Protein AF-A0A496T3F8-F1 (afdb_monomer_lite)

Foldseek 3Di:
DFADKDWDQQQPPPDTWIKTAAAFADVPDDDPDTQWIWTWDDPVPPDTDTCCVVQVRTDRAGWAYKDWADQLPPPGIWMWTFHCAWTWTWDRPNHSHTDTCCVVQVPGDGARWHDKDWDQQPPPPGTWIKIAHAFPDDPVRFDFDDDPNHTDGDDSVVTWAAQIWTWDRPSPSYTDTCCVVLVRHPDRFRFHDKDWDPPPPPPGIWIWTDGDPDDIDTRDDDD

Secondary structure (DSSP, 8-state):
----EEEE-TTSSSS-EEEE----PPTT---SS----EEEEE-SSS-EEE-HHHHT----S-EEEEEEE-SSSSSS-EEEEEEBSS-EEEEE-SSS-EEE-HHHHT----SBEEEEEEE-SSSSSSPEEEEEE-BS--GGG---EEETTEEEPPPGGGS-BB--EEEEE-SSS-EEE-TTTTTGGG--B-EEEEEEE-SSSSSSPEEEEEESSS--EEE----

Structure (mmCIF, N/CA/C/O backbone):
data_AF-A0A496T3F8-F1
#
_entry.id   AF-A0A496T3F8-F1
#
loop_
_atom_site.group_PDB
_atom_site.id
_atom_site.type_symbol
_atom_site.label_atom_id
_atom_site.label_alt_id
_atom_site.label_comp_id
_atom_site.label_asym_id
_atom_site.label_entity_id
_atom_site.label_seq_id
_atom_site.pdbx_PDB_ins_code
_atom_site.Cartn_x
_atom_site.Cartn_y
_atom_site.Cartn_z
_atom_site.occupancy
_atom_site.B_iso_or_equiv
_atom_site.auth_seq_id
_atom_site.auth_comp_id
_atom_site.auth_asym_id
_atom_site.auth_atom_id
_atom_site.pdbx_PDB_model_num
ATOM 1 N N . MET A 1 1 ? 16.050 -4.712 -3.224 1.00 67.75 1 MET A N 1
ATOM 2 C CA . MET A 1 1 ? 15.058 -5.304 -2.302 1.00 67.75 1 MET A CA 1
ATOM 3 C C . MET A 1 1 ? 13.986 -5.979 -3.140 1.00 67.75 1 MET A C 1
ATOM 5 O O . MET A 1 1 ? 13.904 -5.646 -4.318 1.00 67.75 1 MET A O 1
ATOM 9 N N . GLY A 1 2 ? 13.286 -6.972 -2.593 1.00 71.88 2 GLY A N 1
ATOM 10 C CA . GLY A 1 2 ? 12.254 -7.726 -3.315 1.00 71.88 2 GLY A CA 1
ATOM 11 C C . GLY A 1 2 ? 10.852 -7.274 -2.921 1.00 71.88 2 GLY A C 1
ATOM 12 O O . GLY A 1 2 ? 10.680 -6.717 -1.842 1.00 71.88 2 GLY A O 1
ATOM 13 N N . SER A 1 3 ? 9.889 -7.519 -3.800 1.00 89.44 3 SER A N 1
ATOM 14 C CA . SER A 1 3 ? 8.473 -7.220 -3.589 1.00 89.44 3 SER A CA 1
ATOM 15 C C . SER A 1 3 ? 7.792 -8.289 -2.719 1.00 89.44 3 SER A C 1
ATOM 17 O O . SER A 1 3 ? 8.229 -9.444 -2.691 1.00 89.44 3 SER A O 1
ATOM 19 N N . GLY A 1 4 ? 6.743 -7.895 -1.998 1.00 92.00 4 GLY A N 1
ATOM 20 C CA . GLY A 1 4 ? 5.925 -8.757 -1.145 1.00 92.00 4 GLY A CA 1
ATOM 21 C C . GLY A 1 4 ? 4.661 -9.303 -1.820 1.00 92.00 4 GLY A C 1
ATOM 22 O O . GLY A 1 4 ? 4.509 -9.288 -3.040 1.00 92.00 4 GLY A O 1
ATOM 23 N N . GLY A 1 5 ? 3.738 -9.793 -1.000 1.00 96.31 5 GLY A N 1
ATOM 24 C CA . GLY A 1 5 ? 2.413 -10.243 -1.412 1.00 96.31 5 GLY A CA 1
ATOM 25 C C . GLY A 1 5 ? 1.510 -10.429 -0.196 1.00 96.31 5 GLY A C 1
ATOM 26 O O . GLY A 1 5 ? 1.999 -10.445 0.935 1.00 96.31 5 GLY A O 1
ATOM 27 N N . GLY A 1 6 ? 0.212 -10.562 -0.438 1.00 97.00 6 GLY A N 1
ATOM 28 C CA . GLY A 1 6 ? -0.814 -10.672 0.595 1.00 97.00 6 GLY A CA 1
ATOM 29 C C . GLY A 1 6 ? -1.862 -11.724 0.252 1.00 97.00 6 GLY A C 1
ATOM 30 O O . GLY A 1 6 ? -2.020 -12.102 -0.911 1.00 97.00 6 GLY A O 1
ATOM 31 N N . PHE A 1 7 ? -2.556 -12.183 1.290 1.00 98.00 7 PHE A N 1
ATOM 32 C CA . PHE A 1 7 ? -3.739 -13.030 1.191 1.00 98.00 7 PHE A CA 1
ATOM 33 C C . PHE A 1 7 ? -4.936 -12.246 1.710 1.00 98.00 7 PHE A C 1
ATOM 35 O O . PHE A 1 7 ? -4.818 -11.645 2.777 1.00 98.00 7 PHE A O 1
ATOM 42 N N . PHE A 1 8 ? -6.038 -12.262 0.971 1.00 98.31 8 PHE A N 1
ATOM 43 C CA . PHE A 1 8 ? -7.295 -11.591 1.309 1.00 98.31 8 PHE A CA 1
ATOM 44 C C . PHE A 1 8 ? -8.419 -12.206 0.452 1.00 98.31 8 PHE A C 1
ATOM 46 O O . PHE A 1 8 ? -8.101 -12.862 -0.542 1.00 98.31 8 PHE A O 1
ATOM 53 N N . ASP A 1 9 ? -9.681 -12.096 0.855 1.00 98.25 9 ASP A N 1
ATOM 54 C CA . ASP A 1 9 ? -10.833 -12.677 0.132 1.00 98.25 9 ASP A CA 1
ATOM 55 C C . ASP A 1 9 ? -11.474 -11.579 -0.727 1.00 98.25 9 ASP A C 1
ATOM 57 O O . ASP A 1 9 ? -12.330 -10.826 -0.267 1.00 98.25 9 ASP A O 1
ATOM 61 N N . TYR A 1 10 ? -11.008 -11.417 -1.970 1.00 98.31 10 TYR A N 1
ATOM 62 C CA . TYR A 1 10 ? -11.335 -10.209 -2.746 1.00 98.31 10 TYR A CA 1
ATOM 63 C C . TYR A 1 10 ? -12.782 -10.194 -3.256 1.00 98.31 10 TYR A C 1
ATOM 65 O O . TYR A 1 10 ? -13.275 -9.148 -3.682 1.00 98.31 10 TYR A O 1
ATOM 73 N N . ASN A 1 11 ? -13.434 -11.357 -3.304 1.00 98.00 11 ASN A N 1
ATOM 74 C CA . ASN A 1 11 ? -14.778 -11.540 -3.848 1.00 98.00 11 ASN A CA 1
ATOM 75 C C . ASN A 1 11 ? -15.768 -12.122 -2.828 1.00 98.00 11 ASN A C 1
ATOM 77 O O . ASN A 1 11 ? -16.871 -12.513 -3.229 1.00 98.00 11 ASN A O 1
ATOM 81 N N . ASN A 1 12 ? -15.391 -12.167 -1.547 1.00 97.50 12 ASN A N 1
ATOM 82 C CA . ASN A 1 12 ? -16.220 -12.632 -0.439 1.00 97.50 12 ASN A CA 1
ATOM 83 C C . ASN A 1 12 ? -16.782 -14.055 -0.653 1.00 97.50 12 ASN A C 1
ATOM 85 O O . ASN A 1 12 ? -17.920 -14.366 -0.269 1.00 97.50 12 ASN A O 1
ATOM 89 N N . ASP A 1 13 ? -16.007 -14.939 -1.293 1.00 97.62 13 ASP A N 1
ATOM 90 C CA . ASP A 1 13 ? -16.421 -16.320 -1.576 1.00 97.62 13 ASP A CA 1
ATOM 91 C C . ASP A 1 13 ? -16.001 -17.334 -0.495 1.00 97.62 13 ASP A C 1
ATOM 93 O O . ASP A 1 13 ? -16.410 -18.506 -0.528 1.00 97.62 13 ASP A O 1
ATOM 97 N N . GLY A 1 14 ? -15.278 -16.863 0.523 1.00 97.25 14 GLY A N 1
ATOM 98 C CA . GLY A 1 14 ? -14.801 -17.629 1.666 1.00 97.25 14 GLY A CA 1
ATOM 99 C C . GLY A 1 14 ? -13.441 -18.292 1.446 1.00 97.25 14 GLY A C 1
ATOM 100 O O . GLY A 1 14 ? -12.988 -19.036 2.329 1.00 97.25 14 GLY A O 1
ATOM 101 N N . TYR A 1 15 ? -12.785 -18.066 0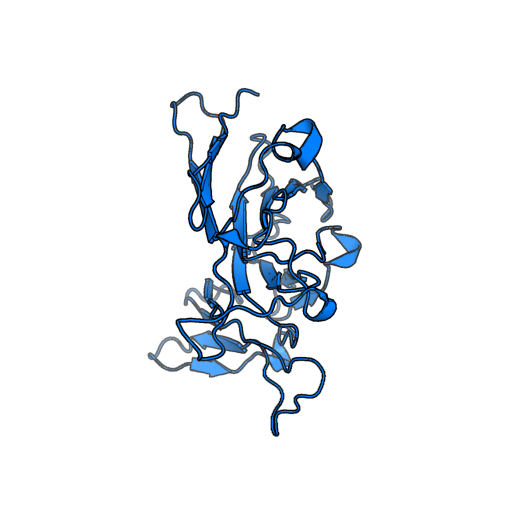.305 1.00 98.19 15 TYR A N 1
ATOM 102 C CA . TYR A 1 15 ? -11.444 -18.560 0.019 1.00 98.19 15 TYR A CA 1
ATOM 103 C C . TYR A 1 15 ? -10.446 -17.409 -0.083 1.00 98.19 15 TYR A C 1
ATOM 105 O O . TYR A 1 15 ? -10.575 -16.526 -0.910 1.00 98.19 15 TYR A O 1
ATOM 113 N N . LEU A 1 16 ? -9.366 -17.470 0.703 1.00 98.38 16 LEU A N 1
ATOM 114 C CA . LEU A 1 16 ? -8.288 -16.491 0.568 1.00 98.38 16 LEU A CA 1
ATOM 115 C C . LEU A 1 16 ? -7.616 -16.595 -0.806 1.00 98.38 16 LEU A C 1
ATOM 117 O O . LEU A 1 16 ? -7.105 -17.663 -1.181 1.00 98.38 16 LEU A O 1
ATOM 121 N N . ASP A 1 17 ? -7.556 -15.460 -1.485 1.00 98.69 17 ASP A N 1
ATOM 122 C CA . ASP A 1 17 ? -6.886 -15.227 -2.755 1.00 98.69 17 ASP A CA 1
ATOM 123 C C . ASP A 1 17 ? -5.448 -14.757 -2.541 1.00 98.69 17 ASP A C 1
ATOM 125 O O . ASP A 1 17 ? -4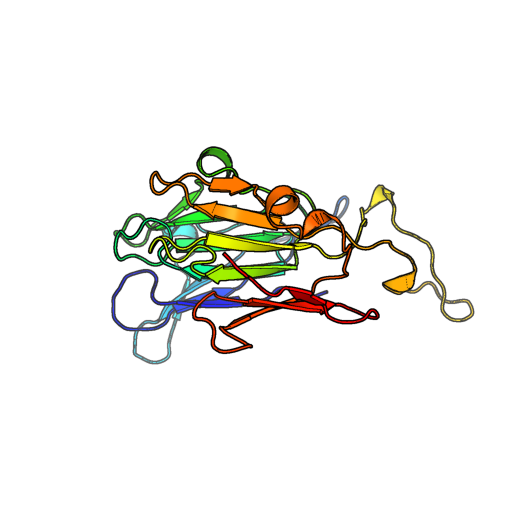.976 -14.608 -1.412 1.00 98.69 17 ASP A O 1
ATOM 129 N N . ILE A 1 18 ? -4.703 -14.568 -3.632 1.00 98.62 18 ILE A N 1
ATOM 130 C CA . ILE A 1 18 ? -3.300 -14.145 -3.567 1.00 98.62 18 ILE A CA 1
ATOM 131 C C . ILE A 1 18 ? -3.088 -12.909 -4.422 1.00 98.62 18 ILE A C 1
ATOM 133 O O . ILE A 1 18 ? -3.278 -12.957 -5.639 1.00 98.62 18 ILE A O 1
ATOM 137 N N . TYR A 1 19 ? -2.555 -11.855 -3.811 1.00 98.69 19 TYR A N 1
ATOM 138 C CA . TYR A 1 19 ? -1.984 -10.730 -4.538 1.00 98.69 19 TYR A CA 1
ATOM 139 C C . T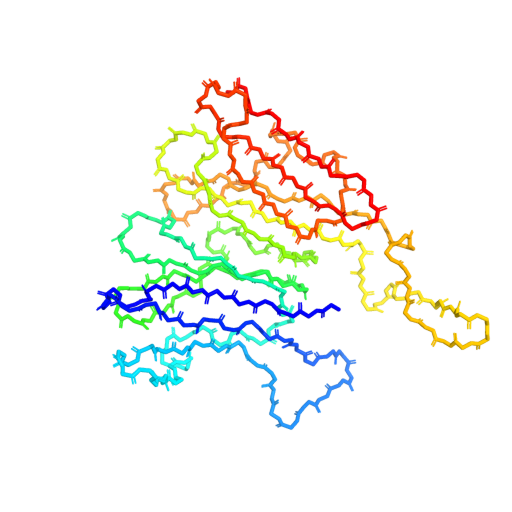YR A 1 19 ? -0.465 -10.717 -4.421 1.00 98.69 19 TYR A C 1
ATOM 141 O O . TYR A 1 19 ? 0.096 -10.710 -3.326 1.00 98.69 19 TYR A O 1
ATOM 149 N N . LEU A 1 20 ? 0.216 -10.739 -5.564 1.00 98.38 20 LEU A N 1
ATOM 150 C CA . LEU A 1 20 ? 1.669 -10.685 -5.661 1.00 98.38 20 LEU A CA 1
ATOM 151 C C . LEU A 1 20 ? 2.095 -9.335 -6.219 1.00 98.38 20 LEU A C 1
ATOM 153 O O . LEU A 1 20 ? 1.734 -8.971 -7.342 1.00 98.38 20 LEU A O 1
ATOM 157 N N . VAL A 1 21 ? 2.915 -8.631 -5.448 1.00 97.94 21 VAL A N 1
ATOM 158 C CA . VAL A 1 21 ? 3.529 -7.372 -5.855 1.00 97.94 21 VAL A CA 1
ATOM 159 C C . VAL A 1 21 ? 4.776 -7.679 -6.678 1.00 97.94 21 VAL A C 1
ATOM 161 O O . VAL A 1 21 ? 5.514 -8.626 -6.398 1.00 97.94 21 VAL A O 1
ATOM 164 N N . ASN A 1 22 ? 5.020 -6.887 -7.713 1.00 95.88 22 ASN A N 1
ATOM 165 C CA . ASN A 1 22 ? 6.122 -7.063 -8.642 1.00 95.88 22 ASN A CA 1
ATOM 166 C C . ASN A 1 22 ? 6.980 -5.797 -8.723 1.00 95.88 22 ASN A C 1
ATOM 168 O O . ASN A 1 22 ? 6.584 -4.715 -8.295 1.00 95.88 22 ASN A O 1
ATOM 172 N N . GLY A 1 23 ? 8.180 -5.943 -9.281 1.00 92.88 23 GLY A N 1
ATOM 173 C CA . GLY A 1 23 ? 9.019 -4.799 -9.618 1.00 92.88 23 GLY A CA 1
ATOM 174 C C . GLY A 1 23 ? 8.534 -4.104 -10.889 1.00 92.88 23 GLY A C 1
ATOM 175 O O . GLY A 1 23 ? 7.495 -4.435 -11.444 1.00 92.88 23 GLY A O 1
ATOM 176 N N . ALA A 1 24 ? 9.347 -3.185 -11.396 1.00 93.25 24 ALA A N 1
ATOM 177 C CA . ALA A 1 24 ? 9.154 -2.571 -12.704 1.00 93.25 24 ALA A CA 1
ATOM 178 C C . ALA A 1 24 ? 10.500 -2.381 -13.408 1.00 93.25 24 ALA A C 1
ATOM 180 O O . ALA A 1 24 ? 11.565 -2.432 -12.782 1.00 93.25 24 ALA A O 1
ATOM 181 N N . ASP A 1 25 ? 10.459 -2.127 -14.715 1.00 92.00 25 ASP A N 1
ATOM 182 C CA . ASP A 1 25 ? 11.652 -1.712 -15.444 1.00 92.00 25 ASP A CA 1
ATOM 183 C C . ASP A 1 25 ? 12.172 -0.374 -14.895 1.00 92.00 25 ASP A C 1
ATOM 185 O O . ASP A 1 25 ? 11.444 0.616 -14.802 1.00 92.00 25 ASP A O 1
ATOM 189 N N . LEU A 1 26 ? 13.463 -0.323 -14.564 1.00 88.88 26 LEU A N 1
ATOM 190 C CA . LEU A 1 26 ? 14.135 0.935 -14.239 1.00 88.88 26 LEU A CA 1
ATOM 191 C C . LEU A 1 26 ? 14.421 1.739 -15.524 1.00 88.88 26 LEU A C 1
ATOM 193 O O . LEU A 1 26 ? 14.501 1.161 -16.610 1.00 88.88 26 LEU A O 1
ATOM 197 N N . PRO A 1 27 ? 14.643 3.066 -15.446 1.00 89.44 27 PRO A N 1
ATOM 198 C CA . PRO A 1 27 ? 14.986 3.885 -16.603 1.00 89.44 27 PRO A CA 1
ATOM 199 C C . PRO A 1 27 ? 16.148 3.301 -17.415 1.00 89.44 27 PRO A C 1
ATOM 201 O O . PRO A 1 27 ? 17.240 3.066 -16.899 1.00 89.44 27 PRO A O 1
ATOM 204 N N . GLY A 1 28 ? 15.904 3.089 -18.709 1.00 91.12 28 GLY A N 1
ATOM 205 C CA . GLY A 1 28 ? 16.867 2.479 -19.631 1.00 91.12 28 GLY A CA 1
ATOM 206 C C . GLY A 1 28 ? 16.811 0.949 -19.696 1.00 91.12 28 GLY A C 1
ATOM 207 O O . GLY A 1 28 ? 17.504 0.367 -20.529 1.00 91.12 28 GLY A O 1
ATOM 208 N N . MET A 1 29 ? 15.981 0.304 -18.875 1.00 90.94 29 MET A N 1
ATOM 209 C CA . MET A 1 29 ? 15.638 -1.112 -18.986 1.00 90.94 29 MET A CA 1
ATOM 210 C C . MET A 1 29 ? 14.312 -1.277 -19.731 1.00 90.94 29 MET A C 1
ATOM 212 O O . MET A 1 29 ? 13.481 -0.370 -19.763 1.00 90.94 29 MET A O 1
ATOM 216 N N . LYS A 1 30 ? 14.150 -2.428 -20.385 1.00 93.69 30 LYS A N 1
ATOM 217 C CA . LYS A 1 30 ? 12.910 -2.805 -21.056 1.00 93.69 30 LYS A CA 1
ATOM 218 C C . LYS A 1 30 ? 12.780 -4.320 -21.073 1.00 93.69 30 LYS A C 1
ATOM 220 O O . LYS A 1 30 ? 13.528 -4.992 -21.785 1.00 93.69 30 LYS A O 1
ATOM 225 N N . SER A 1 31 ? 11.829 -4.829 -20.315 1.00 92.56 31 SER A N 1
ATOM 226 C CA . SER A 1 31 ? 11.442 -6.230 -20.316 1.00 92.56 31 SER A CA 1
ATOM 227 C C . SER A 1 31 ? 10.631 -6.560 -21.572 1.00 92.56 31 SER A C 1
ATOM 229 O O . SER A 1 31 ? 9.923 -5.713 -22.122 1.00 92.56 31 SER A O 1
ATOM 231 N N . GLU A 1 32 ? 10.738 -7.802 -22.051 1.00 93.50 32 GLU A N 1
ATOM 232 C CA . GLU A 1 32 ? 9.923 -8.283 -23.178 1.00 93.50 32 GLU A CA 1
ATOM 233 C C . GLU A 1 32 ? 8.435 -8.303 -22.813 1.00 93.50 32 GLU A C 1
ATOM 235 O O . GLU A 1 32 ? 7.589 -7.888 -23.605 1.00 93.50 32 GLU A O 1
ATOM 240 N N . VAL A 1 33 ? 8.143 -8.737 -21.585 1.00 90.25 33 VAL A N 1
ATOM 241 C CA . VAL A 1 33 ? 6.836 -8.639 -20.940 1.00 90.25 33 VAL A CA 1
ATOM 242 C C . VAL A 1 33 ? 7.013 -7.740 -19.719 1.00 90.25 33 VAL A C 1
ATOM 244 O O . VAL A 1 33 ? 7.790 -8.106 -18.835 1.00 90.25 33 VAL A O 1
ATOM 247 N N . PRO A 1 34 ? 6.355 -6.570 -19.664 1.00 89.25 34 PRO A N 1
ATOM 248 C CA . PRO A 1 34 ? 6.442 -5.692 -18.508 1.00 89.25 34 PRO A CA 1
ATOM 249 C C . PRO A 1 34 ? 6.028 -6.427 -17.227 1.00 89.25 34 PRO A C 1
ATOM 251 O O . PRO A 1 34 ? 4.982 -7.087 -17.223 1.00 89.25 34 PRO A O 1
ATOM 254 N N . PRO A 1 35 ? 6.821 -6.327 -16.149 1.00 93.00 35 PRO A N 1
ATOM 255 C CA . PRO A 1 35 ? 6.389 -6.756 -14.831 1.00 93.00 35 PRO A CA 1
ATOM 256 C C . PRO A 1 35 ? 5.088 -6.049 -14.439 1.00 93.00 35 PRO A C 1
ATOM 258 O O . PRO A 1 35 ? 4.902 -4.862 -14.704 1.00 93.00 35 PRO A O 1
ATOM 261 N N . THR A 1 36 ? 4.183 -6.800 -13.831 1.00 95.94 36 THR A N 1
ATOM 262 C CA . THR A 1 36 ? 2.910 -6.298 -13.317 1.00 95.94 36 THR A CA 1
ATOM 263 C C . THR A 1 36 ? 2.565 -7.085 -12.064 1.00 95.94 36 THR A C 1
ATOM 265 O O . THR A 1 36 ? 2.932 -8.268 -11.958 1.00 95.94 36 THR A O 1
ATOM 268 N N . ASN A 1 37 ? 1.894 -6.431 -11.123 1.00 97.88 37 ASN A N 1
ATOM 269 C CA . ASN A 1 37 ? 1.292 -7.098 -9.979 1.00 97.88 37 ASN A CA 1
ATOM 270 C C . ASN A 1 37 ? 0.245 -8.108 -10.453 1.00 97.88 37 ASN A C 1
ATOM 272 O O . ASN A 1 37 ? -0.279 -8.008 -11.565 1.00 97.88 37 ASN A O 1
ATOM 276 N N . LYS A 1 38 ? -0.027 -9.118 -9.628 1.00 98.38 38 LYS A N 1
ATOM 277 C CA . LYS A 1 38 ? -0.912 -10.224 -9.991 1.00 98.38 38 LYS A CA 1
ATOM 278 C C . LYS A 1 38 ? -1.916 -10.524 -8.899 1.00 98.38 38 LYS A C 1
ATOM 280 O O . LYS A 1 38 ? -1.497 -10.777 -7.779 1.00 98.38 38 LYS A O 1
ATOM 285 N N . LEU A 1 39 ? -3.195 -10.587 -9.262 1.00 98.81 39 LEU A N 1
ATOM 286 C CA . LEU A 1 39 ? -4.260 -11.136 -8.426 1.00 98.81 39 LEU A CA 1
ATOM 287 C C . LEU A 1 39 ? -4.654 -12.520 -8.941 1.00 98.81 39 LEU A C 1
ATOM 289 O O . LEU A 1 39 ? -4.981 -12.695 -10.120 1.00 98.81 39 LEU A O 1
ATOM 293 N N . TYR A 1 40 ? -4.621 -13.497 -8.046 1.00 98.88 40 TYR A N 1
ATOM 294 C CA . TYR A 1 40 ? -4.968 -14.881 -8.309 1.00 98.88 40 TYR A CA 1
ATOM 295 C C . TYR A 1 40 ? -6.149 -15.296 -7.441 1.00 98.88 40 TYR A C 1
ATOM 297 O O . TYR A 1 40 ? -5.980 -15.454 -6.232 1.00 98.88 40 TYR A O 1
ATOM 305 N N . ARG A 1 41 ? -7.299 -15.548 -8.072 1.00 98.88 41 ARG A N 1
ATOM 306 C CA . ARG A 1 41 ? -8.469 -16.103 -7.395 1.00 98.88 41 ARG A CA 1
ATOM 307 C C . ARG A 1 41 ? -8.229 -17.556 -7.014 1.00 98.88 41 ARG A C 1
ATOM 309 O O . ARG A 1 41 ? -7.848 -18.353 -7.879 1.00 98.88 41 ARG A O 1
ATOM 316 N N . ASN A 1 42 ? -8.494 -17.918 -5.772 1.00 98.75 42 ASN A N 1
ATOM 317 C CA . ASN A 1 42 ? -8.503 -19.282 -5.282 1.00 98.75 42 ASN A CA 1
ATOM 318 C C . ASN A 1 42 ? -9.767 -20.006 -5.764 1.00 98.75 42 ASN A C 1
ATOM 320 O O . ASN A 1 42 ? -10.885 -19.585 -5.509 1.00 98.75 42 ASN A O 1
ATOM 324 N N . ASN A 1 43 ? -9.610 -21.120 -6.478 1.00 98.56 43 ASN A N 1
ATOM 325 C CA . ASN A 1 43 ? -10.761 -21.860 -7.009 1.00 98.56 43 ASN A CA 1
ATOM 326 C C . ASN A 1 43 ? -11.364 -22.856 -5.989 1.00 98.56 43 ASN A C 1
ATOM 328 O O . ASN A 1 43 ? -12.254 -23.631 -6.344 1.00 98.56 43 ASN A O 1
ATOM 332 N N . GLY A 1 44 ? -10.850 -22.908 -4.752 1.00 98.00 44 GLY A N 1
ATOM 333 C CA . GLY A 1 44 ? -11.317 -23.806 -3.685 1.00 98.00 44 GLY A CA 1
ATOM 334 C C . GLY A 1 44 ? -10.855 -25.266 -3.814 1.00 98.00 44 GLY A C 1
ATOM 335 O O . GLY A 1 44 ? -11.162 -26.098 -2.959 1.00 98.00 44 GLY A O 1
ATOM 336 N N . ASP A 1 45 ? -10.092 -25.597 -4.858 1.00 97.94 45 ASP A N 1
ATOM 337 C CA . ASP A 1 45 ? -9.604 -26.950 -5.167 1.00 97.94 45 ASP A CA 1
ATOM 338 C C . ASP A 1 45 ? -8.066 -27.064 -5.157 1.00 97.94 45 ASP A C 1
ATOM 340 O O . ASP A 1 45 ? -7.494 -28.053 -5.624 1.00 97.94 45 ASP A O 1
ATOM 344 N N . GLY A 1 46 ? -7.390 -26.052 -4.603 1.00 96.31 46 GLY A N 1
ATOM 345 C CA . GLY A 1 46 ? -5.930 -25.939 -4.587 1.00 96.31 46 GLY A CA 1
ATOM 346 C C . GLY A 1 46 ? -5.335 -25.382 -5.883 1.00 96.31 46 GLY A C 1
ATOM 347 O O . GLY A 1 46 ? -4.110 -25.354 -6.021 1.00 96.31 46 GLY A O 1
ATOM 348 N N . THR A 1 47 ? -6.171 -24.944 -6.830 1.00 98.44 47 THR A N 1
ATOM 349 C CA . THR A 1 47 ? -5.749 -24.211 -8.028 1.00 98.44 47 THR A CA 1
ATOM 350 C C . THR A 1 47 ? -6.117 -22.732 -7.943 1.00 98.44 47 THR A C 1
ATOM 352 O O . THR A 1 47 ? -6.961 -22.324 -7.146 1.00 98.44 47 THR A O 1
ATOM 355 N N . PHE A 1 48 ? -5.472 -21.931 -8.791 1.00 98.75 48 PHE A N 1
ATOM 356 C CA . PHE A 1 48 ? -5.650 -20.486 -8.835 1.00 98.75 48 PHE A CA 1
ATOM 357 C C . PHE A 1 48 ? -5.877 -19.994 -10.266 1.00 98.75 48 PHE A C 1
ATOM 359 O O . PHE A 1 48 ? -5.291 -20.528 -11.212 1.00 98.75 48 PHE A O 1
ATOM 366 N N . THR A 1 49 ? -6.694 -18.952 -10.414 1.00 98.75 49 THR A N 1
ATOM 367 C CA . THR A 1 49 ? -6.984 -18.284 -11.691 1.00 98.75 49 THR A CA 1
ATOM 368 C C . THR A 1 49 ? -6.434 -16.860 -11.668 1.00 98.75 49 THR A C 1
ATOM 370 O O . THR A 1 49 ? -6.782 -16.097 -10.778 1.00 98.75 49 THR A O 1
ATOM 373 N N . ASP A 1 50 ? -5.596 -16.478 -12.638 1.00 98.75 50 ASP A N 1
ATOM 374 C CA . ASP A 1 50 ? -5.165 -15.077 -12.795 1.00 98.75 50 ASP A CA 1
ATOM 375 C C . ASP A 1 50 ? -6.366 -14.224 -13.235 1.00 98.75 50 ASP A C 1
ATOM 377 O O . ASP A 1 50 ? -6.874 -14.392 -14.346 1.00 98.75 50 ASP A O 1
ATOM 381 N N . VAL A 1 51 ? -6.807 -13.326 -12.355 1.00 98.81 51 VAL A N 1
ATOM 382 C CA . VAL A 1 51 ? -7.934 -12.401 -12.565 1.00 98.81 51 VAL A CA 1
ATOM 383 C C . VAL A 1 51 ? -7.468 -10.944 -12.630 1.00 98.81 51 VAL A C 1
ATOM 385 O O . VAL A 1 51 ? -8.283 -10.031 -12.663 1.00 98.81 51 VAL A O 1
ATOM 388 N N . THR A 1 52 ? -6.156 -10.698 -12.707 1.00 98.56 52 THR A N 1
ATOM 389 C CA . THR A 1 52 ? -5.544 -9.359 -12.601 1.00 98.56 52 THR A CA 1
ATOM 390 C C . THR A 1 52 ? -6.175 -8.323 -13.534 1.00 98.56 52 THR A C 1
ATOM 392 O O . THR A 1 52 ? -6.437 -7.193 -13.128 1.00 98.56 52 THR A O 1
ATOM 395 N N . LEU A 1 53 ? -6.395 -8.694 -14.801 1.00 98.00 53 LEU A N 1
ATOM 396 C CA . LEU A 1 53 ? -6.948 -7.784 -15.808 1.00 98.00 53 LEU A CA 1
ATOM 397 C C . LEU A 1 53 ? -8.435 -7.501 -15.571 1.00 98.00 53 LEU A C 1
ATOM 399 O O . LEU A 1 53 ? -8.875 -6.381 -15.799 1.00 98.00 53 LEU A O 1
ATOM 403 N N . GLU A 1 54 ? -9.186 -8.519 -15.156 1.00 98.38 54 GLU A N 1
ATOM 404 C CA . GLU A 1 54 ? -10.617 -8.412 -14.862 1.00 98.38 54 GLU A CA 1
ATOM 405 C C . GLU A 1 54 ? -10.846 -7.552 -13.617 1.00 98.38 54 GLU A C 1
ATOM 407 O O . GLU A 1 54 ? -11.665 -6.641 -13.650 1.00 98.38 54 GLU A O 1
ATOM 412 N N . ALA A 1 55 ? -10.045 -7.777 -12.575 1.00 98.62 55 ALA A N 1
ATOM 413 C CA . ALA A 1 55 ? -10.124 -7.048 -11.319 1.00 98.62 55 ALA A CA 1
ATOM 414 C C . ALA A 1 55 ? -9.574 -5.612 -11.403 1.00 98.62 55 ALA A C 1
ATOM 416 O O . ALA A 1 55 ? -9.945 -4.767 -10.599 1.00 98.62 55 ALA A O 1
ATOM 417 N N . GLY A 1 56 ? -8.691 -5.305 -12.362 1.00 98.31 56 GLY A N 1
ATOM 418 C CA . GLY A 1 56 ? -8.165 -3.947 -12.560 1.00 98.31 56 GLY A CA 1
ATOM 419 C C . GLY A 1 56 ? -6.998 -3.549 -11.644 1.00 98.31 56 GLY A C 1
ATOM 420 O O . GLY A 1 56 ? -6.650 -2.373 -11.576 1.00 98.31 56 GLY A O 1
ATOM 421 N N . VAL A 1 57 ? -6.342 -4.512 -10.991 1.00 98.31 57 VAL A N 1
ATOM 422 C CA . VAL A 1 57 ? -5.279 -4.286 -9.982 1.00 98.31 57 VAL A CA 1
ATOM 423 C C . VAL A 1 57 ? -3.860 -4.586 -10.491 1.00 98.31 57 VAL A C 1
ATOM 425 O O . VAL A 1 57 ? -2.941 -4.877 -9.732 1.00 98.31 57 VAL A O 1
ATOM 428 N N . GLY A 1 58 ? -3.650 -4.544 -11.807 1.00 97.00 58 GLY A N 1
ATOM 429 C CA . GLY A 1 58 ? -2.355 -4.828 -12.435 1.00 97.00 58 GLY A CA 1
ATOM 430 C C . GLY A 1 58 ? -1.367 -3.659 -12.407 1.00 97.00 58 GLY A C 1
ATOM 431 O O . GLY A 1 58 ? -0.916 -3.247 -13.477 1.00 97.00 58 GLY A O 1
ATOM 432 N N . ASP A 1 59 ? -1.030 -3.107 -11.232 1.00 95.75 59 ASP A N 1
ATOM 433 C CA . ASP A 1 59 ? -0.026 -2.031 -11.124 1.00 95.75 59 ASP A CA 1
ATOM 434 C C . ASP A 1 59 ? 1.299 -2.457 -11.786 1.00 95.75 59 ASP A C 1
ATOM 436 O O . ASP A 1 59 ? 1.733 -3.608 -11.694 1.00 95.75 59 ASP A O 1
ATOM 440 N N . THR A 1 60 ? 1.923 -1.523 -12.497 1.00 94.44 60 THR A N 1
ATOM 441 C CA . THR A 1 60 ? 3.211 -1.699 -13.189 1.00 94.44 60 THR A CA 1
ATOM 442 C C . THR A 1 60 ? 4.300 -0.802 -12.603 1.00 94.44 60 THR A C 1
ATOM 444 O O . THR A 1 60 ? 5.358 -0.628 -13.210 1.00 94.44 60 THR A O 1
ATOM 447 N N . THR A 1 61 ? 4.022 -0.153 -11.473 1.00 93.31 61 THR A N 1
ATOM 448 C CA . THR A 1 61 ? 5.003 0.596 -10.687 1.00 93.31 61 THR A CA 1
ATOM 449 C C . THR A 1 61 ? 5.932 -0.379 -9.960 1.00 93.31 61 THR A C 1
ATOM 451 O O . THR A 1 61 ? 5.642 -1.565 -9.830 1.00 93.31 61 THR A O 1
ATOM 454 N N . TYR A 1 62 ? 7.108 0.091 -9.537 1.00 95.31 62 TYR A N 1
ATOM 455 C CA . TYR A 1 62 ? 8.063 -0.749 -8.822 1.00 95.31 62 TYR A CA 1
ATOM 456 C C . TYR A 1 62 ? 7.575 -0.990 -7.384 1.00 95.31 62 TYR A C 1
ATOM 458 O O . TYR A 1 62 ? 7.919 -0.230 -6.477 1.00 95.31 62 TYR A O 1
ATOM 466 N N . GLY A 1 63 ? 6.791 -2.045 -7.186 1.00 96.50 63 GLY A N 1
ATOM 467 C CA . GLY A 1 63 ? 6.123 -2.343 -5.926 1.00 96.50 63 GLY A CA 1
ATOM 468 C C . GLY A 1 63 ? 7.015 -2.969 -4.861 1.00 96.50 63 GLY A C 1
ATOM 469 O O . GLY A 1 63 ? 7.991 -3.669 -5.150 1.00 96.50 63 GLY A O 1
ATOM 470 N N . MET A 1 64 ? 6.663 -2.704 -3.604 1.00 96.69 64 MET A N 1
ATOM 471 C CA . MET A 1 64 ? 7.381 -3.154 -2.409 1.00 96.69 64 MET A CA 1
ATOM 472 C C . MET A 1 64 ? 6.516 -4.082 -1.559 1.00 96.69 64 MET A C 1
ATOM 474 O O . MET A 1 64 ? 6.946 -5.191 -1.249 1.00 96.69 64 MET A O 1
ATOM 478 N N . GLY A 1 65 ? 5.287 -3.685 -1.249 1.00 96.69 65 GLY A N 1
ATOM 479 C CA . GLY A 1 65 ? 4.374 -4.449 -0.408 1.00 96.69 65 GLY A CA 1
ATOM 480 C C . GLY A 1 65 ? 2.916 -4.096 -0.672 1.00 96.69 65 GLY A C 1
ATOM 481 O O . GLY A 1 65 ? 2.598 -3.255 -1.512 1.00 96.69 65 GLY A O 1
ATOM 482 N N . CYS A 1 66 ? 2.028 -4.782 0.033 1.00 97.88 66 CYS A N 1
ATOM 483 C CA . CYS A 1 66 ? 0.599 -4.527 -0.009 1.00 97.88 66 CYS A CA 1
ATOM 484 C C . CYS A 1 66 ? -0.045 -4.870 1.333 1.00 97.88 66 CYS A C 1
ATOM 486 O O . CYS A 1 66 ? 0.486 -5.693 2.082 1.00 97.88 66 CYS A O 1
ATOM 488 N N . VAL A 1 67 ? -1.198 -4.270 1.595 1.00 98.44 67 VAL A N 1
ATOM 489 C CA . VAL A 1 67 ? -2.073 -4.599 2.721 1.00 98.44 67 VAL A CA 1
ATOM 490 C C . VAL A 1 67 ? -3.521 -4.506 2.253 1.00 98.44 67 VAL A C 1
ATOM 492 O O . VAL A 1 67 ? -3.836 -3.647 1.428 1.00 98.44 67 VAL A O 1
ATOM 495 N N . ALA A 1 68 ? -4.360 -5.414 2.745 1.00 98.56 68 ALA A N 1
ATOM 496 C CA . ALA A 1 68 ? -5.793 -5.392 2.509 1.00 98.56 68 ALA A CA 1
ATOM 497 C C . ALA A 1 68 ? -6.540 -4.978 3.783 1.00 98.56 68 ALA A C 1
ATOM 499 O O . ALA A 1 68 ? -6.063 -5.255 4.888 1.00 98.56 68 ALA A O 1
ATOM 500 N N . GLY A 1 69 ? -7.667 -4.297 3.618 1.00 98.19 69 GLY A N 1
ATOM 501 C CA . GLY A 1 69 ? -8.542 -3.863 4.704 1.00 98.19 69 GLY A CA 1
ATOM 502 C C . GLY A 1 69 ? -9.728 -3.085 4.148 1.00 98.19 69 GLY A C 1
ATOM 503 O O . GLY A 1 69 ? -9.552 -2.333 3.200 1.00 98.19 69 GLY A O 1
ATOM 504 N N . ASP A 1 70 ? -10.906 -3.295 4.723 1.00 98.56 70 ASP A N 1
ATOM 505 C CA . ASP A 1 70 ? -12.154 -2.590 4.398 1.00 98.56 70 ASP A CA 1
ATOM 506 C C . ASP A 1 70 ? -12.094 -1.173 4.993 1.00 98.56 70 ASP A C 1
ATOM 508 O O . ASP A 1 70 ? -12.388 -0.973 6.175 1.00 98.56 70 ASP A O 1
ATOM 512 N N . TYR A 1 71 ? -11.563 -0.209 4.232 1.00 98.56 71 TYR A N 1
ATOM 513 C CA . TYR A 1 71 ? -11.300 1.132 4.771 1.00 98.56 71 TYR A CA 1
ATOM 514 C C . TYR A 1 71 ? -12.536 2.030 4.730 1.00 98.56 71 TYR A C 1
ATOM 516 O O . TYR A 1 71 ? -12.569 3.036 5.439 1.00 98.56 71 TYR A O 1
ATOM 524 N N . ASP A 1 72 ? -13.528 1.718 3.899 1.00 98.56 72 ASP A N 1
ATOM 525 C CA . ASP A 1 72 ? -14.768 2.489 3.801 1.00 98.56 72 ASP A CA 1
ATOM 526 C C . ASP A 1 72 ? -15.980 1.802 4.452 1.00 98.56 72 ASP A C 1
ATOM 528 O O . ASP A 1 72 ? -17.093 2.342 4.403 1.00 98.56 72 ASP A O 1
ATOM 532 N N . ASN A 1 73 ? -15.735 0.706 5.182 1.00 98.06 73 ASN A N 1
ATOM 533 C CA . ASN A 1 73 ? -16.706 -0.028 5.989 1.00 98.06 73 ASN A CA 1
ATOM 534 C C . ASN A 1 73 ? -17.891 -0.549 5.146 1.00 98.06 73 ASN A C 1
ATOM 536 O O . ASN A 1 73 ? -19.039 -0.593 5.621 1.00 98.06 73 ASN A O 1
ATOM 540 N N . ASP A 1 74 ? -17.637 -0.926 3.889 1.00 98.12 74 ASP A N 1
ATOM 541 C CA . ASP A 1 74 ? -18.653 -1.419 2.954 1.00 98.12 74 ASP A CA 1
ATOM 542 C C . ASP A 1 74 ? -18.807 -2.954 2.952 1.00 98.12 74 ASP A C 1
ATOM 544 O O . ASP A 1 74 ? -19.828 -3.478 2.483 1.00 98.12 74 ASP A O 1
ATOM 548 N N . GLY A 1 75 ? -17.886 -3.658 3.616 1.00 97.50 75 GLY A N 1
ATOM 549 C CA . GLY A 1 75 ? -17.862 -5.109 3.766 1.00 97.50 75 GLY A CA 1
ATOM 550 C C . GLY A 1 75 ? -17.001 -5.841 2.736 1.00 97.50 75 GLY A C 1
ATOM 551 O O . GLY A 1 75 ? -16.945 -7.076 2.787 1.00 97.50 75 GLY A O 1
ATOM 552 N N . ASP A 1 76 ? -16.339 -5.129 1.825 1.00 98.38 76 ASP A N 1
ATOM 553 C CA . ASP A 1 76 ? -15.426 -5.680 0.831 1.00 98.38 76 ASP A CA 1
ATOM 554 C C . ASP A 1 76 ? -13.979 -5.225 1.125 1.00 98.38 76 ASP A C 1
ATOM 556 O O . ASP A 1 76 ? -13.688 -4.052 1.312 1.00 98.38 76 ASP A O 1
ATOM 560 N N . GLU A 1 77 ? -13.016 -6.155 1.180 1.00 98.31 77 GLU A N 1
ATOM 561 C CA . GLU A 1 77 ? -11.626 -5.780 1.486 1.00 98.31 77 GLU A CA 1
ATOM 562 C C . GLU A 1 77 ? -10.996 -4.968 0.335 1.00 98.31 77 GLU A C 1
ATOM 564 O O . GLU A 1 77 ? -10.886 -5.450 -0.802 1.00 98.31 77 GLU A O 1
ATOM 569 N N . ASP A 1 78 ? -10.509 -3.763 0.645 1.00 98.81 78 ASP A N 1
ATOM 570 C CA . ASP A 1 78 ? -9.752 -2.907 -0.270 1.00 98.81 78 ASP A CA 1
ATOM 571 C C . ASP A 1 78 ? -8.262 -3.240 -0.262 1.00 98.81 78 ASP A C 1
ATOM 573 O O . ASP A 1 78 ? -7.765 -3.958 0.605 1.00 98.81 78 ASP A O 1
ATOM 577 N N . LEU A 1 79 ? -7.509 -2.695 -1.221 1.00 98.81 79 LEU A N 1
ATOM 578 C CA . LEU A 1 79 ? -6.094 -3.015 -1.397 1.00 98.81 79 LEU A CA 1
ATOM 579 C C . LEU A 1 79 ? -5.224 -1.762 -1.505 1.00 98.81 79 LEU A C 1
ATOM 581 O O . LEU A 1 79 ? -5.313 -0.995 -2.465 1.00 98.81 79 LEU A O 1
ATOM 585 N N . TYR A 1 80 ? -4.286 -1.610 -0.572 1.00 98.81 80 TYR A N 1
ATOM 586 C CA . TYR A 1 80 ? -3.237 -0.596 -0.637 1.00 98.81 80 TYR A CA 1
ATOM 587 C C . TYR A 1 80 ? -1.895 -1.215 -1.047 1.00 98.81 80 TYR A C 1
ATOM 589 O O . TYR A 1 80 ? -1.487 -2.253 -0.525 1.00 98.81 80 TYR A O 1
ATOM 597 N N . VAL A 1 81 ? -1.183 -0.576 -1.978 1.00 98.56 81 VAL A N 1
ATOM 598 C CA . VAL A 1 81 ? 0.107 -1.025 -2.526 1.00 98.56 81 VAL A CA 1
ATOM 599 C C . VAL A 1 81 ? 1.164 0.051 -2.311 1.00 98.56 81 VAL A C 1
ATOM 601 O O . VAL A 1 81 ? 0.997 1.201 -2.723 1.00 98.56 81 VAL A O 1
ATOM 604 N N . THR A 1 82 ? 2.283 -0.340 -1.704 1.00 98.12 82 THR A N 1
ATOM 605 C CA . THR A 1 82 ? 3.452 0.522 -1.512 1.00 98.12 82 THR A CA 1
ATOM 606 C C . THR A 1 82 ? 4.437 0.374 -2.665 1.00 98.12 82 THR A C 1
ATOM 608 O O . THR A 1 82 ? 4.688 -0.727 -3.164 1.00 98.12 82 THR A O 1
ATOM 611 N N . ASN A 1 83 ? 5.042 1.485 -3.075 1.00 97.25 83 ASN A N 1
ATOM 612 C CA . ASN A 1 83 ? 5.879 1.560 -4.262 1.00 97.25 83 ASN A CA 1
ATOM 613 C C . ASN A 1 83 ? 7.200 2.304 -3.995 1.00 97.25 83 ASN A C 1
ATOM 615 O O . ASN A 1 83 ? 7.316 3.174 -3.134 1.00 97.25 83 ASN A O 1
ATOM 619 N N . PHE A 1 84 ? 8.216 2.015 -4.812 1.00 95.50 84 PHE A N 1
ATOM 620 C CA . PHE A 1 84 ? 9.266 2.990 -5.101 1.00 95.50 84 PHE A CA 1
ATOM 621 C C . PHE A 1 84 ? 8.725 3.990 -6.129 1.00 95.50 84 PHE A C 1
ATOM 623 O O . PHE A 1 84 ? 8.899 3.829 -7.340 1.00 95.50 84 PHE A O 1
ATOM 630 N N . GLY A 1 85 ? 8.017 4.999 -5.624 1.00 93.38 85 GLY A N 1
ATOM 631 C CA . GLY A 1 85 ? 7.195 5.914 -6.408 1.00 93.38 85 GLY A CA 1
ATOM 632 C C . GLY A 1 85 ? 5.806 6.043 -5.792 1.00 93.38 85 GLY A C 1
ATOM 633 O O . GLY A 1 85 ? 5.627 5.748 -4.621 1.00 93.38 85 GLY A O 1
ATOM 634 N N . ALA A 1 86 ? 4.829 6.498 -6.579 1.00 96.25 86 ALA A N 1
ATOM 635 C CA . ALA A 1 86 ? 3.469 6.711 -6.090 1.00 96.25 86 ALA A CA 1
ATOM 636 C C . ALA A 1 86 ? 2.831 5.405 -5.579 1.00 96.25 86 ALA A C 1
ATOM 638 O O . ALA A 1 86 ? 2.701 4.451 -6.348 1.00 96.25 86 ALA A O 1
ATOM 639 N N . ASN A 1 87 ? 2.403 5.383 -4.319 1.00 98.31 87 ASN A N 1
ATOM 640 C CA . ASN A 1 87 ? 1.571 4.313 -3.761 1.00 98.31 87 ASN A CA 1
ATOM 641 C C . ASN A 1 87 ? 0.190 4.270 -4.428 1.00 98.31 87 ASN A C 1
ATOM 643 O O . ASN A 1 87 ? -0.198 5.223 -5.113 1.00 98.31 87 ASN A O 1
ATOM 647 N N . LYS A 1 88 ? -0.541 3.168 -4.232 1.00 98.62 88 LYS A N 1
ATOM 648 C CA . LYS A 1 88 ? -1.876 2.954 -4.801 1.00 98.62 88 LYS A CA 1
ATOM 649 C C . LYS A 1 88 ? -2.884 2.515 -3.751 1.00 98.62 88 LYS A C 1
ATOM 651 O O . LYS A 1 88 ? -2.572 1.621 -2.978 1.00 98.62 88 LYS A O 1
ATOM 656 N N . LEU A 1 89 ? -4.084 3.089 -3.782 1.00 98.88 89 LEU A N 1
ATOM 657 C CA . LEU A 1 89 ? -5.264 2.581 -3.083 1.00 98.88 89 LEU A CA 1
ATOM 658 C C . LEU A 1 89 ? -6.309 2.157 -4.113 1.00 98.88 89 LEU A C 1
ATOM 660 O O . LEU A 1 89 ? -6.734 2.963 -4.947 1.00 98.88 89 LEU A O 1
ATOM 664 N N . TYR A 1 90 ? -6.693 0.891 -4.048 1.00 98.88 90 TYR A N 1
ATOM 665 C CA . TYR A 1 90 ? -7.719 0.274 -4.867 1.00 98.88 90 TYR A CA 1
ATOM 666 C C . TYR A 1 90 ? -8.931 -0.005 -3.991 1.00 98.88 90 TYR A C 1
ATOM 668 O O . TYR A 1 90 ? -8.848 -0.880 -3.133 1.00 98.88 90 TYR A O 1
ATOM 676 N N . ARG A 1 91 ? -10.033 0.709 -4.232 1.00 98.88 91 ARG A N 1
ATOM 677 C CA . ARG A 1 91 ? -11.308 0.408 -3.583 1.00 98.88 91 ARG A CA 1
ATOM 678 C C . ARG A 1 91 ? -11.972 -0.776 -4.277 1.00 98.88 91 ARG A C 1
ATOM 680 O O . ARG A 1 91 ? -12.067 -0.753 -5.512 1.00 98.88 91 ARG A O 1
ATOM 687 N N . ASN A 1 92 ? -12.402 -1.781 -3.530 1.00 98.81 92 ASN A N 1
ATOM 688 C CA . ASN A 1 92 ? -13.197 -2.887 -4.045 1.00 98.81 92 ASN A CA 1
ATOM 689 C C . ASN A 1 92 ? -14.599 -2.379 -4.422 1.00 98.81 92 ASN A C 1
ATOM 691 O O . ASN A 1 92 ? -15.154 -1.500 -3.781 1.00 98.81 92 ASN A O 1
ATOM 695 N N . ASN A 1 93 ? -15.159 -2.846 -5.535 1.00 98.75 93 ASN A N 1
ATOM 696 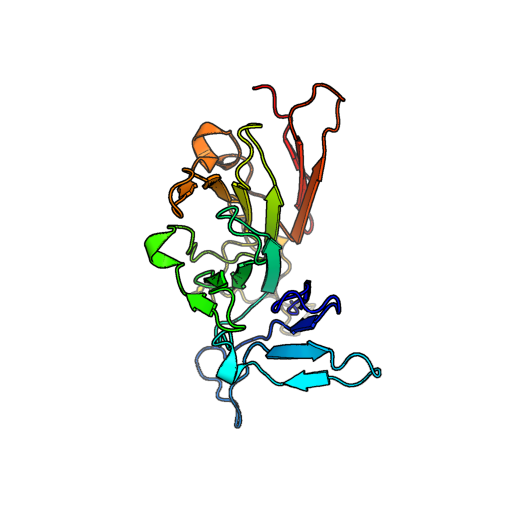C CA . ASN A 1 93 ? -16.490 -2.418 -5.977 1.00 98.75 93 ASN A CA 1
ATOM 697 C C . ASN A 1 93 ? -17.594 -3.423 -5.576 1.00 98.75 93 ASN A C 1
ATOM 699 O O . ASN A 1 93 ? -18.738 -3.264 -6.012 1.00 98.75 93 ASN A O 1
ATOM 703 N N . GLY A 1 94 ? -17.248 -4.493 -4.849 1.00 98.12 94 GLY A N 1
ATOM 704 C CA . GLY A 1 94 ? -18.164 -5.566 -4.433 1.00 98.12 94 GLY A CA 1
ATOM 705 C C . GLY A 1 94 ? -18.619 -6.503 -5.559 1.00 98.12 94 GLY A C 1
ATOM 706 O O . GLY A 1 94 ? -19.480 -7.366 -5.376 1.00 98.12 94 GLY A O 1
ATOM 707 N N . ASP A 1 95 ? -18.056 -6.348 -6.759 1.00 97.81 95 ASP A N 1
ATOM 708 C CA . ASP A 1 95 ? -18.346 -7.170 -7.941 1.00 97.81 95 ASP A CA 1
ATOM 709 C C . ASP A 1 95 ? -17.112 -7.920 -8.474 1.00 97.81 95 ASP A C 1
ATOM 711 O O . ASP A 1 95 ? -17.126 -8.454 -9.587 1.00 97.81 95 ASP A O 1
ATOM 715 N N . GLY A 1 96 ? -16.053 -7.987 -7.659 1.00 97.06 96 GLY A N 1
ATOM 716 C CA . GLY A 1 96 ? -14.767 -8.588 -8.009 1.00 97.06 96 GLY A CA 1
ATOM 717 C C . GLY A 1 96 ? -13.858 -7.678 -8.841 1.00 97.06 96 GLY A C 1
ATOM 718 O O . GLY A 1 96 ? -12.838 -8.144 -9.357 1.00 97.06 96 GLY A O 1
ATOM 719 N N . THR A 1 97 ? -14.214 -6.399 -8.989 1.00 98.75 97 THR A N 1
ATOM 720 C CA . THR A 1 97 ? -13.385 -5.370 -9.627 1.00 98.75 97 THR A CA 1
ATOM 721 C C . THR A 1 97 ? -12.985 -4.278 -8.645 1.00 98.75 97 THR A C 1
ATOM 723 O O . THR A 1 97 ? -13.628 -4.082 -7.620 1.00 98.75 97 THR A O 1
ATOM 726 N N . PHE A 1 98 ? -11.930 -3.538 -8.985 1.00 98.88 98 PHE A N 1
ATOM 727 C CA . PHE A 1 98 ? -11.401 -2.458 -8.165 1.00 98.88 98 PHE A CA 1
ATOM 728 C C . PHE A 1 98 ? -11.326 -1.134 -8.926 1.00 98.88 98 PHE A C 1
ATOM 730 O O . PHE A 1 98 ? -11.110 -1.090 -10.142 1.00 98.88 98 PHE A O 1
ATOM 737 N N . THR A 1 99 ? -11.427 -0.037 -8.181 1.00 98.81 99 THR A N 1
ATOM 738 C CA . THR A 1 99 ? -11.209 1.330 -8.665 1.00 98.81 99 THR A CA 1
ATOM 739 C C . THR A 1 99 ? -9.962 1.927 -8.011 1.00 98.81 99 THR A C 1
ATOM 741 O O . THR A 1 99 ? -9.867 1.971 -6.791 1.00 98.81 99 THR A O 1
ATOM 744 N N . ASP A 1 100 ? -9.009 2.434 -8.802 1.00 98.75 100 ASP A N 1
ATOM 745 C CA . ASP A 1 100 ? -7.883 3.224 -8.272 1.00 98.75 100 ASP A CA 1
ATOM 746 C C . ASP A 1 100 ? -8.397 4.590 -7.782 1.00 98.75 100 ASP A C 1
ATOM 748 O O . ASP A 1 100 ? -8.668 5.490 -8.583 1.00 98.75 100 ASP A O 1
ATOM 752 N N . VAL A 1 101 ? -8.525 4.730 -6.464 1.00 98.81 101 VAL A N 1
ATOM 753 C CA . VAL A 1 101 ? -9.008 5.936 -5.772 1.00 98.81 101 VAL A CA 1
ATOM 754 C C . VAL A 1 101 ? -7.867 6.748 -5.159 1.00 98.81 101 VAL A C 1
ATOM 756 O O . VAL A 1 101 ? -8.107 7.731 -4.467 1.00 98.81 101 VAL A O 1
ATOM 759 N N . THR A 1 102 ? -6.606 6.406 -5.442 1.00 98.75 102 THR A N 1
ATOM 760 C CA . THR A 1 102 ? -5.407 6.988 -4.804 1.00 98.75 102 THR A CA 1
ATOM 761 C C . THR A 1 102 ? -5.423 8.518 -4.716 1.00 98.75 102 THR A C 1
ATOM 763 O O . THR A 1 102 ? -5.054 9.096 -3.692 1.00 98.75 102 THR A O 1
ATOM 766 N N . LEU A 1 103 ? -5.805 9.186 -5.811 1.00 98.31 103 LEU A N 1
ATOM 767 C CA . LEU A 1 103 ? -5.825 10.650 -5.889 1.00 98.31 103 LEU A CA 1
ATOM 768 C C . LEU A 1 103 ? -6.997 11.263 -5.122 1.00 98.31 103 LEU A C 1
ATOM 770 O O . LEU A 1 103 ? -6.832 12.329 -4.538 1.00 98.31 103 LEU A O 1
ATOM 774 N N . GLU A 1 104 ? -8.157 10.610 -5.157 1.00 98.56 104 GLU A N 1
ATOM 775 C CA . GLU A 1 104 ? -9.360 11.033 -4.440 1.00 98.56 104 GLU A CA 1
ATOM 776 C C . GLU A 1 104 ? -9.168 10.865 -2.931 1.00 98.56 104 GLU A C 1
ATOM 778 O O . GLU A 1 104 ? -9.405 11.802 -2.174 1.00 98.56 104 GLU A O 1
ATOM 783 N N . ALA A 1 105 ? -8.616 9.721 -2.523 1.00 98.69 105 ALA A N 1
ATOM 784 C CA . ALA A 1 105 ? -8.351 9.381 -1.134 1.00 98.69 105 ALA A CA 1
ATOM 785 C C . ALA A 1 105 ? -7.186 10.178 -0.514 1.00 98.69 105 ALA A C 1
ATOM 787 O O . ALA A 1 105 ? -7.126 10.345 0.700 1.00 98.69 105 ALA A O 1
ATOM 788 N N . GLY A 1 106 ? -6.251 10.690 -1.324 1.00 98.44 106 GLY A N 1
ATOM 789 C CA . GLY A 1 106 ? -5.140 11.529 -0.849 1.00 98.44 106 GLY A CA 1
ATOM 790 C C . GLY A 1 106 ? -3.941 10.764 -0.268 1.00 98.44 106 GLY A C 1
ATOM 791 O O . GLY A 1 106 ? -3.117 11.354 0.433 1.00 98.44 106 GLY A O 1
ATOM 792 N N . VAL A 1 107 ? -3.803 9.473 -0.587 1.00 98.62 107 VAL A N 1
ATOM 793 C CA . VAL A 1 107 ? -2.806 8.554 0.010 1.00 98.62 107 VAL A CA 1
ATOM 794 C C . VAL A 1 107 ? -1.656 8.166 -0.933 1.00 98.62 107 VAL A C 1
ATOM 796 O O . VAL A 1 107 ? -0.843 7.298 -0.631 1.00 98.62 107 VAL A O 1
ATOM 799 N N . GLY A 1 108 ? -1.542 8.823 -2.088 1.00 97.56 108 GLY A N 1
ATOM 800 C CA . GLY A 1 108 ? -0.504 8.547 -3.090 1.00 97.56 108 GLY A CA 1
ATOM 801 C C . GLY A 1 108 ? 0.875 9.136 -2.773 1.00 97.56 108 GLY A C 1
ATOM 802 O O . GLY A 1 108 ? 1.387 9.906 -3.591 1.00 97.56 108 GLY A O 1
ATOM 803 N N . ASP A 1 109 ? 1.476 8.823 -1.615 1.00 97.06 109 ASP A N 1
ATOM 804 C CA . ASP A 1 109 ? 2.866 9.229 -1.334 1.00 97.06 109 ASP A CA 1
ATOM 805 C C . ASP A 1 109 ? 3.800 8.740 -2.448 1.00 97.06 109 ASP A C 1
ATOM 807 O O . ASP A 1 109 ? 3.633 7.651 -2.986 1.00 97.06 109 ASP A O 1
ATOM 811 N N . THR A 1 110 ? 4.766 9.579 -2.813 1.00 96.69 110 THR A N 1
ATOM 812 C CA . THR A 1 110 ? 5.712 9.351 -3.917 1.00 96.69 110 THR A CA 1
ATOM 813 C C . THR A 1 110 ? 7.129 9.055 -3.440 1.00 96.69 110 THR A C 1
ATOM 815 O O . THR A 1 110 ? 8.031 8.868 -4.264 1.00 96.69 110 THR A O 1
ATOM 818 N N . LEU A 1 111 ? 7.347 9.057 -2.121 1.00 95.75 111 LEU A N 1
ATOM 819 C CA . LEU A 1 111 ? 8.583 8.576 -1.518 1.00 95.75 111 LEU A CA 1
ATOM 820 C C . LEU A 1 111 ? 8.740 7.065 -1.737 1.00 95.75 111 LEU A C 1
ATOM 822 O O . LEU A 1 111 ? 7.908 6.394 -2.339 1.00 95.75 111 LEU A O 1
ATOM 826 N N . TRP A 1 112 ? 9.868 6.519 -1.291 1.00 96.19 112 TRP A N 1
ATOM 827 C CA . TRP A 1 112 ? 10.069 5.079 -1.331 1.00 96.19 112 TRP A CA 1
ATOM 828 C C . TRP A 1 112 ? 9.370 4.423 -0.142 1.00 96.19 112 TRP A C 1
ATOM 830 O O . TRP A 1 112 ? 9.987 4.275 0.917 1.00 96.19 112 TRP A O 1
ATOM 840 N N . SER A 1 113 ? 8.118 4.013 -0.332 1.00 96.44 113 SER A N 1
ATOM 841 C CA . SER A 1 113 ? 7.361 3.298 0.692 1.00 96.44 113 SER A CA 1
ATOM 842 C C . SER A 1 113 ? 7.648 1.795 0.679 1.00 96.44 113 SER A C 1
ATOM 844 O O . SER A 1 113 ? 7.930 1.233 -0.380 1.00 96.44 113 SER A O 1
ATOM 846 N N . TYR A 1 114 ? 7.597 1.138 1.843 1.00 94.56 114 TYR A N 1
ATOM 847 C CA . TYR A 1 114 ? 7.928 -0.289 1.972 1.00 94.56 114 TYR A CA 1
ATOM 848 C C . TYR A 1 114 ? 6.785 -1.129 2.546 1.00 94.56 114 TYR A C 1
ATOM 850 O O . TYR A 1 114 ? 6.160 -1.875 1.796 1.00 94.56 114 TYR A O 1
ATOM 858 N N . ALA A 1 115 ? 6.477 -1.004 3.835 1.00 94.44 115 ALA A N 1
ATOM 859 C CA . ALA A 1 115 ? 5.334 -1.669 4.456 1.00 94.44 115 ALA A CA 1
ATOM 860 C C . ALA A 1 115 ? 4.201 -0.671 4.721 1.00 94.44 115 ALA A C 1
ATOM 862 O O . ALA A 1 115 ? 4.435 0.534 4.822 1.00 94.44 115 ALA A O 1
ATOM 863 N N . ALA A 1 116 ? 2.982 -1.180 4.844 1.00 97.44 116 ALA A N 1
ATOM 864 C CA . ALA A 1 116 ? 1.820 -0.417 5.271 1.00 97.44 116 ALA A CA 1
ATOM 865 C C . ALA A 1 116 ? 0.914 -1.305 6.125 1.00 97.44 116 ALA A C 1
ATOM 867 O O . ALA A 1 116 ? 0.956 -2.530 5.988 1.00 97.44 116 ALA A O 1
ATOM 868 N N . ILE A 1 117 ? 0.124 -0.687 6.998 1.00 98.06 117 ILE A N 1
ATOM 869 C CA . ILE A 1 117 ? -0.890 -1.358 7.812 1.00 98.06 117 ILE A CA 1
ATOM 870 C C . ILE A 1 117 ? -2.143 -0.487 7.890 1.00 98.06 117 ILE A C 1
ATOM 872 O O . ILE A 1 117 ? -2.033 0.739 7.985 1.00 98.06 117 ILE A O 1
ATOM 876 N N . PHE A 1 118 ? -3.301 -1.141 7.868 1.00 98.62 118 PHE A N 1
ATOM 877 C CA . PHE A 1 118 ? -4.565 -0.545 8.280 1.00 98.62 118 PHE A CA 1
ATOM 878 C C . PHE A 1 118 ? -4.809 -0.839 9.761 1.00 98.62 118 PHE A C 1
ATOM 880 O O . PHE A 1 118 ? -4.572 -1.965 10.208 1.00 98.62 118 PHE A O 1
ATOM 887 N N . PHE A 1 119 ? -5.238 0.166 10.516 1.00 98.06 119 PHE A N 1
ATOM 888 C CA . PHE A 1 119 ? -5.633 0.058 11.922 1.00 98.06 119 PHE A CA 1
ATOM 889 C C . PHE A 1 119 ? -6.395 1.319 12.326 1.00 98.06 119 PHE A C 1
ATOM 891 O O . PHE A 1 119 ? -6.159 2.368 11.749 1.00 98.06 119 PHE A O 1
ATOM 898 N N . ASP A 1 120 ? -7.270 1.215 13.314 1.00 97.50 120 ASP A N 1
ATOM 899 C CA . ASP A 1 120 ? -7.983 2.354 13.898 1.00 97.50 120 ASP A CA 1
ATOM 900 C C . ASP A 1 120 ? -7.067 3.013 14.951 1.00 97.50 120 ASP A C 1
ATOM 902 O O . ASP A 1 120 ? -6.832 2.426 16.013 1.00 97.50 120 ASP A O 1
ATOM 906 N N . TYR A 1 121 ? -6.423 4.144 14.621 1.00 95.50 121 TYR A N 1
ATOM 907 C CA . TYR A 1 121 ? -5.453 4.786 15.528 1.00 95.50 121 TYR A CA 1
ATOM 908 C C . TYR A 1 121 ? -6.117 5.748 16.516 1.00 95.50 121 TYR A C 1
ATOM 910 O O . TYR A 1 121 ? -5.506 6.032 17.548 1.00 95.50 121 TYR A O 1
ATOM 918 N N . ASP A 1 122 ? -7.311 6.269 16.224 1.00 97.00 122 ASP A N 1
ATOM 919 C CA . ASP A 1 122 ? -8.033 7.199 17.105 1.00 97.00 122 ASP A CA 1
ATOM 920 C C . ASP A 1 122 ? -9.347 6.645 17.687 1.00 97.00 122 ASP A C 1
ATOM 922 O O . ASP A 1 122 ? -10.074 7.366 18.381 1.00 97.00 122 ASP A O 1
ATOM 926 N N . ASN A 1 123 ? -9.562 5.332 17.549 1.00 96.44 123 ASN A N 1
ATOM 927 C CA . ASN A 1 123 ? -10.672 4.565 18.114 1.00 96.44 123 ASN A CA 1
ATOM 928 C C . ASN A 1 123 ? -12.051 5.062 17.631 1.00 96.44 123 ASN A C 1
ATOM 930 O O . ASN A 1 123 ? -13.032 5.032 18.394 1.00 96.44 123 ASN A O 1
ATOM 934 N N . ASP A 1 124 ? -12.140 5.546 16.390 1.00 97.38 124 ASP A N 1
ATOM 935 C CA . ASP A 1 124 ? -13.376 6.076 15.804 1.00 97.38 124 ASP A CA 1
ATOM 936 C C . ASP A 1 124 ? -14.185 5.039 15.001 1.00 97.38 124 ASP A C 1
ATOM 938 O O . ASP A 1 124 ? -15.375 5.255 14.732 1.00 97.38 124 ASP A O 1
ATOM 942 N N . GLY A 1 125 ? -13.600 3.861 14.765 1.00 96.62 125 GLY A N 1
ATOM 943 C CA . GLY A 1 125 ? -14.200 2.736 14.054 1.00 96.62 125 GLY A CA 1
ATOM 944 C C . GLY A 1 125 ? -13.924 2.709 12.550 1.00 96.62 125 GLY A C 1
ATOM 945 O O . GLY A 1 125 ? -14.348 1.750 11.897 1.00 96.62 125 GLY A O 1
ATOM 946 N N . ASP A 1 126 ? -13.220 3.700 12.005 1.00 98.31 126 ASP A N 1
ATOM 947 C CA . ASP A 1 126 ? -12.764 3.714 10.620 1.00 98.31 126 ASP A CA 1
ATOM 948 C C . ASP A 1 126 ? -11.286 3.285 10.552 1.00 98.31 126 ASP A C 1
ATOM 950 O O . ASP A 1 126 ? -10.447 3.680 11.357 1.00 98.31 126 ASP A O 1
ATOM 954 N N . LEU A 1 127 ? -10.929 2.425 9.590 1.00 98.62 127 LEU A N 1
ATOM 955 C CA . LEU A 1 127 ? -9.532 2.007 9.453 1.00 98.62 127 LEU A CA 1
ATOM 956 C C . LEU A 1 127 ? -8.685 3.151 8.889 1.00 98.62 127 LEU A C 1
ATOM 958 O O . LEU A 1 127 ? -8.846 3.565 7.736 1.00 98.62 127 LEU A O 1
ATOM 962 N N . ASP A 1 128 ? -7.715 3.599 9.676 1.00 98.69 128 ASP A N 1
ATOM 963 C CA . ASP A 1 128 ? -6.671 4.522 9.261 1.00 98.69 128 ASP A CA 1
ATOM 964 C C . ASP A 1 128 ? -5.521 3.798 8.571 1.00 98.69 128 ASP A C 1
ATOM 966 O O . ASP A 1 128 ? -5.364 2.578 8.652 1.00 98.69 128 ASP A O 1
ATOM 970 N N . LEU A 1 129 ? -4.662 4.565 7.899 1.00 98.81 129 LEU A N 1
ATOM 971 C CA . LEU A 1 129 ? -3.566 4.018 7.111 1.00 98.81 129 LEU A CA 1
ATOM 972 C C . LEU A 1 129 ? -2.213 4.543 7.589 1.00 98.81 129 LEU A C 1
ATOM 974 O O . LEU A 1 129 ? -1.914 5.739 7.522 1.00 98.81 129 LEU A O 1
ATOM 978 N N . PHE A 1 130 ? -1.328 3.625 7.967 1.00 98.56 130 PHE A N 1
ATOM 979 C CA . PHE A 1 130 ? 0.088 3.916 8.155 1.00 98.56 130 PHE A CA 1
ATOM 980 C C . PHE A 1 130 ? 0.920 3.322 7.020 1.00 98.56 130 PHE A C 1
ATOM 982 O O . PHE A 1 130 ? 0.760 2.160 6.656 1.00 98.56 130 PHE A O 1
ATOM 989 N N . SER A 1 131 ? 1.844 4.117 6.478 1.00 97.50 131 SER A N 1
ATOM 990 C CA . SER A 1 131 ? 2.766 3.710 5.413 1.00 97.50 131 SER A CA 1
ATOM 991 C C . SER A 1 131 ? 4.194 4.082 5.786 1.00 97.50 131 SER A C 1
ATOM 993 O O . SER A 1 131 ? 4.517 5.249 6.016 1.00 97.50 131 SER A O 1
ATOM 995 N N . GLU A 1 132 ? 5.080 3.097 5.790 1.00 96.12 132 GLU A N 1
ATOM 996 C CA . GLU A 1 132 ? 6.493 3.292 6.080 1.00 96.12 132 GLU A CA 1
ATOM 997 C C . GLU A 1 132 ? 7.264 3.763 4.864 1.00 96.12 132 GLU A C 1
ATOM 999 O O . GLU A 1 132 ? 7.064 3.245 3.766 1.00 96.12 132 GLU A O 1
ATOM 1004 N N . ASN A 1 133 ? 8.222 4.659 5.089 1.00 96.88 133 ASN A N 1
ATOM 1005 C CA . ASN A 1 133 ? 9.182 5.081 4.085 1.00 96.88 133 ASN A CA 1
ATOM 1006 C C . ASN A 1 133 ? 10.599 4.632 4.442 1.00 96.88 133 ASN A C 1
ATOM 1008 O O . ASN A 1 133 ? 11.023 4.643 5.600 1.00 96.88 133 ASN A O 1
ATOM 1012 N N . TYR A 1 134 ? 11.349 4.256 3.408 1.00 95.62 134 TYR A N 1
ATOM 1013 C CA . TYR A 1 134 ? 12.665 3.656 3.557 1.00 95.62 134 TYR A CA 1
ATOM 1014 C C . TYR A 1 134 ? 13.790 4.703 3.527 1.00 95.62 134 TYR A C 1
ATOM 1016 O O . TYR A 1 134 ? 14.147 5.278 4.554 1.00 95.62 134 TYR A O 1
ATOM 1024 N N . LEU A 1 135 ? 14.379 4.963 2.358 1.00 95.94 135 LEU A N 1
ATOM 1025 C CA . LEU A 1 135 ? 15.557 5.824 2.209 1.00 95.94 135 LEU A CA 1
ATOM 1026 C C . LEU A 1 135 ? 15.253 7.055 1.359 1.00 95.94 135 LEU A C 1
ATOM 1028 O O . LEU A 1 135 ? 14.471 6.984 0.410 1.00 95.94 135 LEU A O 1
ATOM 1032 N N . ASP A 1 136 ? 15.966 8.159 1.610 1.00 95.12 136 ASP A N 1
ATOM 1033 C CA . ASP A 1 136 ? 16.113 9.250 0.639 1.00 95.12 136 ASP A CA 1
ATOM 1034 C C . ASP A 1 136 ? 17.014 8.811 -0.519 1.00 95.12 136 ASP A C 1
ATOM 1036 O O . ASP A 1 136 ? 18.171 9.223 -0.662 1.00 95.12 136 ASP A O 1
ATOM 1040 N N . TYR A 1 137 ? 16.470 7.927 -1.343 1.00 94.25 137 TYR A N 1
ATOM 1041 C CA . TYR A 1 137 ? 17.114 7.396 -2.524 1.00 94.25 137 TYR A CA 1
ATOM 1042 C C . TYR A 1 137 ? 16.332 7.786 -3.771 1.00 94.25 137 TYR A C 1
ATOM 1044 O O . TYR A 1 137 ? 15.105 7.773 -3.817 1.00 94.25 137 TYR A O 1
ATOM 1052 N N . SER A 1 138 ? 17.076 8.083 -4.827 1.00 93.00 138 SER A N 1
ATOM 1053 C CA . SER A 1 138 ? 16.557 8.076 -6.183 1.00 93.00 138 SER A CA 1
ATOM 1054 C C . SER A 1 138 ? 17.648 7.581 -7.117 1.00 93.00 138 SER A C 1
ATOM 1056 O O . SER A 1 138 ? 18.835 7.653 -6.799 1.00 93.00 138 SER A O 1
ATOM 1058 N N . ILE A 1 139 ? 17.262 7.144 -8.311 1.00 91.44 139 ILE A N 1
ATOM 1059 C CA . ILE A 1 139 ? 18.210 6.661 -9.325 1.00 91.44 139 ILE A CA 1
ATOM 1060 C C . ILE A 1 139 ? 19.234 7.749 -9.681 1.00 91.44 139 ILE A C 1
ATOM 1062 O O . ILE A 1 139 ? 20.410 7.466 -9.886 1.00 91.44 139 ILE A O 1
ATOM 1066 N N . ALA A 1 140 ? 18.811 9.017 -9.686 1.00 91.25 140 ALA A N 1
ATOM 1067 C CA . ALA A 1 140 ? 19.698 10.156 -9.916 1.00 91.25 140 ALA A CA 1
ATOM 1068 C C . ALA A 1 140 ? 20.665 10.422 -8.746 1.00 91.25 140 ALA A C 1
ATOM 1070 O O . ALA A 1 140 ? 21.739 10.983 -8.960 1.00 91.25 140 ALA A O 1
ATOM 1071 N N . LYS A 1 141 ? 20.290 10.033 -7.521 1.00 91.12 141 LYS A N 1
ATOM 1072 C CA . LYS A 1 141 ? 21.110 10.136 -6.306 1.00 91.12 141 LYS A CA 1
ATOM 1073 C C . LYS A 1 141 ? 21.949 8.874 -6.046 1.00 91.12 141 LYS A C 1
ATOM 1075 O O . LYS A 1 141 ? 22.621 8.825 -5.015 1.00 91.12 141 LYS A O 1
ATOM 1080 N N . ASP A 1 142 ? 21.925 7.873 -6.935 1.00 91.44 142 ASP A N 1
ATOM 1081 C CA . ASP A 1 142 ? 22.642 6.611 -6.729 1.00 91.44 142 ASP A CA 1
ATOM 1082 C C . ASP A 1 142 ? 24.138 6.842 -6.483 1.00 91.44 142 ASP A C 1
ATOM 1084 O O . ASP A 1 142 ? 24.860 7.438 -7.291 1.00 91.44 142 ASP A O 1
ATOM 1088 N N . LYS A 1 143 ? 24.611 6.362 -5.333 1.00 93.25 143 LYS A N 1
ATOM 1089 C CA . LYS A 1 143 ? 26.006 6.484 -4.920 1.00 93.25 143 LYS A CA 1
ATOM 1090 C C . LYS A 1 143 ? 26.840 5.322 -5.452 1.00 93.25 143 LYS A C 1
ATOM 1092 O O . LYS A 1 143 ? 26.389 4.182 -5.604 1.00 93.25 143 LYS A O 1
ATOM 1097 N N . LYS A 1 144 ? 28.121 5.610 -5.707 1.00 93.00 144 LYS A N 1
ATOM 1098 C CA . LYS A 1 144 ? 29.110 4.603 -6.103 1.00 93.00 144 LYS A CA 1
ATOM 1099 C C . LYS A 1 144 ? 29.838 4.033 -4.890 1.00 93.00 144 LYS A C 1
ATOM 1101 O O . LYS A 1 144 ? 30.761 4.658 -4.383 1.00 93.00 144 LYS A O 1
ATOM 1106 N N . CYS A 1 145 ? 29.434 2.842 -4.469 1.00 93.62 145 CYS A N 1
ATOM 1107 C CA . CYS A 1 145 ? 30.033 2.071 -3.390 1.00 93.62 145 CYS A CA 1
ATOM 1108 C C . CYS A 1 145 ? 30.820 0.878 -3.931 1.00 93.62 145 CYS A C 1
ATOM 1110 O O . CYS A 1 145 ? 30.547 0.364 -5.021 1.00 93.62 145 CYS A O 1
ATOM 1112 N N . TYR A 1 146 ? 31.828 0.474 -3.165 1.00 93.25 146 TYR A N 1
ATOM 1113 C CA . TYR A 1 146 ? 32.774 -0.555 -3.559 1.00 93.25 146 TYR A CA 1
ATOM 1114 C C . TYR A 1 146 ? 33.099 -1.457 -2.374 1.00 93.25 146 TYR A C 1
ATOM 1116 O O . TYR A 1 146 ? 33.326 -0.971 -1.266 1.00 93.25 146 TYR A O 1
ATOM 1124 N N . VAL A 1 147 ? 33.197 -2.760 -2.633 1.00 90.06 147 VAL A N 1
ATOM 1125 C CA . VAL A 1 147 ? 33.840 -3.712 -1.724 1.00 90.06 147 VAL A CA 1
ATOM 1126 C C . VAL A 1 147 ? 35.212 -4.021 -2.303 1.00 90.06 147 VAL A C 1
ATOM 1128 O O . VAL A 1 147 ? 35.338 -4.592 -3.389 1.00 90.06 147 VAL A O 1
ATOM 1131 N N . LEU A 1 148 ? 36.257 -3.596 -1.588 1.00 89.38 148 LEU A N 1
ATOM 1132 C CA . LEU A 1 148 ? 37.628 -3.541 -2.102 1.00 89.38 148 LEU A CA 1
ATOM 1133 C C . LEU A 1 148 ? 37.691 -2.708 -3.396 1.00 89.38 148 LEU A C 1
ATOM 1135 O O . LEU A 1 148 ? 37.574 -1.487 -3.349 1.00 89.38 148 LEU A O 1
ATOM 1139 N N . THR A 1 149 ? 37.865 -3.358 -4.546 1.00 92.31 149 THR A N 1
ATOM 1140 C CA . THR A 1 149 ? 37.937 -2.725 -5.871 1.00 92.31 149 THR A CA 1
ATOM 1141 C C . THR A 1 149 ? 36.716 -3.011 -6.747 1.00 92.31 149 THR A C 1
ATOM 1143 O O . THR A 1 149 ? 36.652 -2.515 -7.870 1.00 92.31 149 THR A O 1
ATOM 1146 N N . PHE A 1 150 ? 35.755 -3.814 -6.279 1.00 92.44 150 PHE A N 1
ATOM 1147 C CA . PHE A 1 150 ? 34.576 -4.198 -7.056 1.00 92.44 150 PHE A CA 1
ATOM 1148 C C . PHE A 1 150 ? 33.412 -3.259 -6.772 1.00 92.44 150 PHE A C 1
ATOM 1150 O O . PHE A 1 150 ? 33.162 -2.917 -5.617 1.00 92.44 150 PHE A O 1
ATOM 1157 N N . ARG A 1 151 ? 32.706 -2.841 -7.830 1.00 90.88 151 ARG A N 1
ATOM 1158 C CA . ARG A 1 151 ? 31.460 -2.076 -7.703 1.00 90.88 151 ARG A CA 1
ATOM 1159 C C . ARG A 1 151 ? 30.431 -2.950 -6.996 1.00 90.88 151 ARG A C 1
ATOM 1161 O O . ARG A 1 151 ? 30.154 -4.049 -7.463 1.00 90.88 151 ARG A O 1
ATOM 1168 N N . ASP A 1 152 ? 29.869 -2.421 -5.919 1.00 91.94 152 ASP A N 1
ATOM 1169 C CA . ASP A 1 152 ? 28.787 -3.044 -5.161 1.00 91.94 152 ASP A CA 1
ATOM 1170 C C . ASP A 1 152 ? 27.633 -2.046 -4.974 1.00 91.94 152 ASP A C 1
ATOM 1172 O O . ASP A 1 152 ? 27.775 -0.852 -5.284 1.00 91.94 152 ASP A O 1
ATOM 1176 N N . TYR A 1 153 ? 26.487 -2.515 -4.486 1.00 88.50 153 TYR A N 1
ATOM 1177 C CA . TYR A 1 153 ? 25.417 -1.631 -4.035 1.00 88.50 153 TYR A CA 1
ATOM 1178 C C . TYR A 1 153 ? 25.810 -0.943 -2.722 1.00 88.50 153 TYR A C 1
ATOM 1180 O O . TYR A 1 153 ? 26.645 -1.419 -1.952 1.00 88.50 153 TYR A O 1
ATOM 1188 N N . CYS A 1 154 ? 25.248 0.239 -2.490 1.00 91.44 154 CYS A N 1
ATOM 1189 C CA . CYS A 1 154 ? 25.530 0.987 -1.274 1.00 91.44 154 CYS A CA 1
ATOM 1190 C C . CYS A 1 154 ? 24.763 0.420 -0.084 1.00 91.44 154 CYS A C 1
ATOM 1192 O O . CYS A 1 154 ? 23.584 0.091 -0.193 1.00 91.44 154 CYS A O 1
ATOM 1194 N N . SER A 1 155 ? 25.438 0.363 1.063 1.00 91.00 155 SER A N 1
ATOM 1195 C CA . SER A 1 155 ? 24.793 0.075 2.341 1.00 91.00 155 SER A CA 1
ATOM 1196 C C . SER A 1 155 ? 23.698 1.110 2.627 1.00 91.00 155 SER A C 1
ATOM 1198 O O . SER A 1 155 ? 23.896 2.285 2.307 1.00 91.00 155 SER A O 1
ATOM 1200 N N . PRO A 1 156 ? 22.600 0.736 3.307 1.00 91.44 156 PRO A N 1
ATOM 1201 C CA . PRO A 1 156 ? 21.590 1.687 3.756 1.00 91.44 156 PRO A CA 1
ATOM 1202 C C . PRO A 1 156 ? 22.181 2.852 4.557 1.00 91.44 156 PRO A C 1
ATOM 1204 O O . PRO A 1 156 ? 21.624 3.941 4.521 1.00 91.44 156 PRO A O 1
ATOM 1207 N N . PHE A 1 157 ? 23.316 2.679 5.253 1.00 90.88 157 PHE A N 1
ATOM 1208 C CA . PHE A 1 157 ? 24.026 3.762 5.962 1.00 90.88 157 PHE A CA 1
ATOM 1209 C C . PHE A 1 157 ? 24.435 4.941 5.074 1.00 90.88 157 PHE A C 1
ATOM 1211 O O . PHE A 1 157 ? 24.621 6.041 5.581 1.00 90.88 157 PHE A O 1
ATOM 1218 N N . GLU A 1 158 ? 24.561 4.722 3.769 1.00 93.88 158 GLU A N 1
ATOM 1219 C CA . GLU A 1 158 ? 24.930 5.763 2.815 1.00 93.88 158 GLU A CA 1
ATOM 1220 C C . GLU A 1 158 ? 23.770 6.708 2.492 1.00 93.88 158 GLU A C 1
ATOM 1222 O O . GLU A 1 158 ? 23.993 7.737 1.858 1.00 93.88 158 GLU A O 1
ATOM 1227 N N . TYR A 1 159 ? 22.546 6.389 2.904 1.00 94.19 159 TYR A N 1
ATOM 1228 C CA . TYR A 1 159 ? 21.369 7.211 2.656 1.00 94.19 159 TYR A CA 1
ATOM 1229 C C . TYR A 1 159 ? 20.675 7.571 3.970 1.00 94.19 159 TYR A C 1
ATOM 1231 O O . TYR A 1 159 ? 20.676 6.799 4.938 1.00 94.19 159 TYR A O 1
ATOM 1239 N N . ASP A 1 160 ? 20.084 8.760 3.990 1.00 95.06 160 ASP A N 1
ATOM 1240 C CA . ASP A 1 160 ? 19.250 9.203 5.098 1.00 95.06 160 ASP A CA 1
ATOM 1241 C C . ASP A 1 160 ? 17.907 8.469 5.070 1.00 95.06 160 ASP A C 1
ATOM 1243 O O . ASP A 1 160 ? 17.434 8.040 4.017 1.00 95.06 160 ASP A O 1
ATOM 1247 N N . GLY A 1 161 ? 17.310 8.317 6.247 1.00 95.50 161 GLY A N 1
ATOM 1248 C CA . GLY A 1 161 ? 15.948 7.828 6.393 1.00 95.50 161 GLY A CA 1
ATOM 1249 C C . GLY A 1 161 ? 14.900 8.850 5.956 1.00 95.50 161 GLY A C 1
ATOM 1250 O O . GLY A 1 161 ? 15.186 10.050 5.868 1.00 95.50 161 GLY A O 1
ATOM 1251 N N . GLN A 1 162 ? 13.672 8.389 5.742 1.00 95.12 162 GLN A N 1
ATOM 1252 C CA . GLN A 1 162 ? 12.518 9.244 5.451 1.00 95.12 162 GLN A CA 1
ATOM 1253 C C . GLN A 1 162 ? 11.491 9.185 6.592 1.00 95.12 162 GLN A C 1
ATOM 1255 O O . GLN A 1 162 ? 11.466 8.210 7.344 1.00 95.12 162 GLN A O 1
ATOM 1260 N N . PRO A 1 163 ? 10.675 10.237 6.787 1.00 94.19 163 PRO A N 1
ATOM 1261 C CA . PRO A 1 163 ? 9.528 10.143 7.677 1.00 94.19 163 PRO A CA 1
ATOM 1262 C C . PRO A 1 163 ? 8.492 9.184 7.079 1.00 94.19 163 PRO A C 1
ATOM 1264 O O . PRO A 1 163 ? 8.257 9.195 5.869 1.00 94.19 163 PRO A O 1
ATOM 1267 N N . ASN A 1 164 ? 7.869 8.384 7.937 1.00 96.44 164 ASN A N 1
ATOM 1268 C CA . ASN A 1 164 ? 6.708 7.569 7.580 1.00 96.44 164 ASN A CA 1
ATOM 1269 C C . ASN A 1 164 ? 5.462 8.455 7.442 1.00 96.44 164 ASN A C 1
ATOM 1271 O O . ASN A 1 164 ? 5.515 9.634 7.795 1.00 96.44 164 ASN A O 1
ATOM 1275 N N . ASN A 1 165 ? 4.350 7.894 6.975 1.00 97.38 165 ASN A N 1
ATOM 1276 C CA . ASN A 1 165 ? 3.062 8.576 6.930 1.00 97.38 165 ASN A CA 1
ATOM 1277 C C . ASN A 1 165 ? 2.050 7.908 7.852 1.00 97.38 165 ASN A C 1
ATOM 1279 O O . ASN A 1 165 ? 1.950 6.685 7.861 1.00 97.38 165 ASN A O 1
ATOM 1283 N N . LEU A 1 166 ? 1.262 8.728 8.541 1.00 98.25 166 LEU A N 1
ATOM 1284 C CA . LEU A 1 166 ? -0.001 8.341 9.154 1.00 98.25 166 LEU A CA 1
ATOM 1285 C C . LEU A 1 166 ? -1.118 9.182 8.534 1.00 98.25 166 LEU A C 1
ATOM 1287 O O . LEU A 1 166 ? -1.017 10.415 8.462 1.00 98.25 166 LEU A O 1
ATOM 1291 N N . TYR A 1 167 ? -2.148 8.497 8.065 1.00 98.81 167 TYR A N 1
ATOM 1292 C CA . TYR A 1 167 ? -3.309 9.042 7.388 1.00 98.81 167 TYR A CA 1
ATOM 1293 C C . TYR A 1 167 ? -4.549 8.696 8.202 1.00 98.81 167 TYR A C 1
ATOM 1295 O O . TYR A 1 167 ? -4.897 7.523 8.264 1.00 98.81 167 TYR A O 1
ATOM 1303 N N . ARG A 1 168 ? -5.201 9.707 8.784 1.00 98.75 168 ARG A N 1
ATOM 1304 C CA . ARG A 1 168 ? -6.502 9.534 9.428 1.00 98.75 168 ARG A CA 1
ATOM 1305 C C . ARG A 1 168 ? -7.585 9.397 8.364 1.00 98.75 168 ARG A C 1
ATOM 1307 O O . ARG A 1 168 ? -7.632 10.249 7.470 1.00 98.75 168 ARG A O 1
ATOM 1314 N N . ASN A 1 169 ? -8.429 8.387 8.462 1.00 98.81 169 ASN A N 1
ATOM 1315 C CA . ASN A 1 169 ? -9.622 8.218 7.653 1.00 98.81 169 ASN A CA 1
ATOM 1316 C C . ASN A 1 169 ? -10.674 9.261 8.057 1.00 98.81 169 ASN A C 1
ATOM 1318 O O . ASN A 1 169 ? -10.897 9.527 9.229 1.00 98.81 169 ASN A O 1
ATOM 1322 N N . ASN A 1 170 ? -11.278 9.944 7.089 1.00 98.69 170 ASN A N 1
ATOM 1323 C CA . ASN A 1 170 ? -12.273 10.980 7.377 1.00 98.69 170 ASN A CA 1
ATOM 1324 C C . ASN A 1 170 ? -13.717 10.432 7.401 1.00 98.69 170 ASN A C 1
ATOM 1326 O O . ASN A 1 170 ? -14.650 11.227 7.552 1.00 98.69 170 ASN A O 1
ATOM 1330 N N . GLY A 1 171 ? -13.914 9.125 7.177 1.00 98.00 171 GLY A N 1
ATOM 1331 C CA . GLY A 1 171 ? -15.229 8.474 7.102 1.00 98.00 171 GLY A CA 1
ATOM 1332 C C . GLY A 1 171 ? -16.023 8.795 5.826 1.00 98.00 171 GLY A C 1
ATOM 1333 O O . GLY A 1 171 ? -17.219 8.521 5.731 1.00 98.00 171 GLY A O 1
ATOM 1334 N N . ASP A 1 172 ? -15.386 9.431 4.836 1.00 97.88 172 ASP A N 1
ATOM 1335 C CA . ASP A 1 172 ? -15.993 9.830 3.556 1.00 97.88 172 ASP A CA 1
ATOM 1336 C C . ASP A 1 172 ? -15.244 9.283 2.329 1.00 97.88 172 ASP A C 1
ATOM 1338 O O . ASP A 1 172 ? -15.434 9.759 1.207 1.00 97.88 172 ASP A O 1
ATOM 1342 N N . GLY A 1 173 ? -14.387 8.284 2.551 1.00 97.50 173 GLY A N 1
ATOM 1343 C CA . GLY A 1 173 ? -13.518 7.695 1.536 1.00 97.50 173 GLY A CA 1
ATOM 1344 C C . GLY A 1 173 ? -12.212 8.465 1.306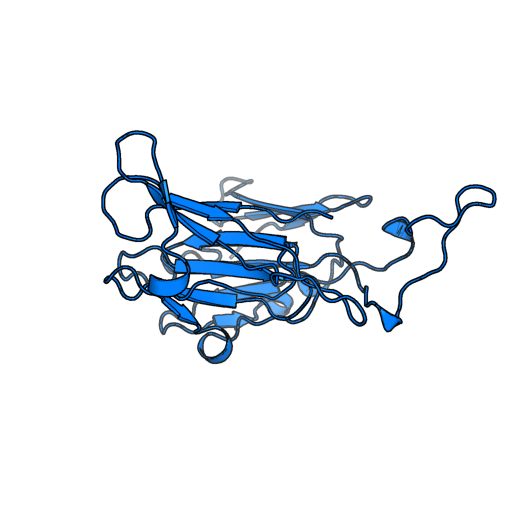 1.00 97.50 173 GLY A C 1
ATOM 1345 O O . GLY A 1 173 ? -11.415 8.074 0.449 1.00 97.50 173 GLY A O 1
ATOM 1346 N N . THR A 1 174 ? -11.973 9.556 2.042 1.00 98.75 174 THR A N 1
ATOM 1347 C CA . THR A 1 174 ? -10.736 10.344 1.971 1.00 98.75 174 THR A CA 1
ATOM 1348 C C . THR A 1 174 ? -9.927 10.290 3.257 1.00 98.75 174 THR A C 1
ATOM 1350 O O . THR A 1 174 ? -10.444 9.987 4.328 1.00 98.75 174 THR A O 1
ATOM 1353 N N . PHE A 1 175 ? -8.643 10.637 3.155 1.00 98.88 175 PHE A N 1
ATOM 1354 C CA . PHE A 1 175 ? -7.732 10.652 4.287 1.00 98.88 175 PHE A CA 1
ATOM 1355 C C . PHE A 1 175 ? -7.081 12.018 4.515 1.00 98.88 175 PHE A C 1
ATOM 1357 O O . PHE A 1 175 ? -6.748 12.762 3.588 1.00 98.88 175 PHE A O 1
ATOM 1364 N N . THR A 1 176 ? -6.807 12.321 5.782 1.00 98.69 176 THR A N 1
ATOM 1365 C CA . THR A 1 176 ? -5.988 13.456 6.213 1.00 98.69 176 THR A CA 1
ATOM 1366 C C . THR A 1 176 ? -4.613 12.964 6.662 1.00 98.69 176 THR A C 1
ATOM 1368 O O . THR A 1 176 ? -4.504 12.165 7.583 1.00 98.69 176 THR A O 1
ATOM 1371 N N . ASN A 1 177 ? -3.524 13.472 6.076 1.00 98.44 177 ASN A N 1
ATOM 1372 C CA . ASN A 1 177 ? -2.176 13.162 6.572 1.00 98.44 177 ASN A CA 1
ATOM 1373 C C . ASN A 1 177 ? -1.922 13.867 7.921 1.00 98.44 177 ASN A C 1
ATOM 1375 O O . ASN A 1 177 ? -1.657 15.072 7.962 1.00 98.44 177 ASN A O 1
ATOM 1379 N N . VAL A 1 178 ? -1.964 13.096 9.008 1.00 98.12 178 VAL A N 1
ATOM 1380 C CA . VAL A 1 178 ? -1.787 13.553 10.399 1.00 98.12 178 VAL A CA 1
ATOM 1381 C C . VAL A 1 178 ? -0.377 13.291 10.938 1.00 98.12 178 VAL A C 1
ATOM 1383 O O . VAL A 1 178 ? -0.075 13.622 12.077 1.00 98.12 178 VAL A O 1
ATOM 1386 N N . THR A 1 179 ? 0.550 12.791 10.115 1.00 97.00 179 THR A N 1
ATOM 1387 C CA . THR A 1 179 ? 1.937 12.433 10.493 1.00 97.00 179 THR A CA 1
ATOM 1388 C C . THR A 1 179 ? 2.648 13.449 11.398 1.00 97.00 179 THR A C 1
ATOM 1390 O O . THR A 1 179 ? 3.396 13.083 12.305 1.00 97.00 179 THR A O 1
ATOM 1393 N N . LYS A 1 180 ? 2.492 14.750 11.124 1.00 96.56 180 LYS A N 1
ATOM 1394 C CA . LYS A 1 180 ? 3.122 15.810 11.931 1.00 96.56 180 LYS A CA 1
ATOM 1395 C C . LYS A 1 180 ? 2.389 16.055 13.241 1.00 96.56 180 LYS A C 1
ATOM 1397 O O . LYS A 1 180 ? 3.050 16.301 14.244 1.00 96.56 180 LYS A O 1
ATOM 1402 N N . GLU A 1 181 ? 1.064 16.032 13.196 1.00 95.88 181 GLU A N 1
ATOM 1403 C CA . GLU A 1 181 ? 0.187 16.230 14.349 1.00 95.88 181 GLU A CA 1
ATOM 1404 C C . GLU A 1 181 ? 0.380 15.100 15.363 1.00 95.88 181 GLU A C 1
ATOM 1406 O O . GLU A 1 181 ? 0.662 15.377 16.523 1.00 95.88 181 GLU A O 1
ATOM 1411 N N . ALA A 1 182 ? 0.421 13.856 14.884 1.00 94.81 182 ALA A N 1
ATOM 1412 C CA . ALA A 1 182 ? 0.694 12.660 15.677 1.00 94.81 182 ALA A CA 1
ATOM 1413 C C . ALA A 1 182 ? 2.172 12.513 16.111 1.00 94.81 182 ALA A C 1
ATOM 1415 O O . ALA A 1 182 ? 2.552 11.543 16.754 1.00 94.81 182 ALA A O 1
ATOM 1416 N N . GLY A 1 183 ? 3.062 13.446 15.742 1.00 93.25 183 GLY A N 1
ATOM 1417 C CA . GLY A 1 183 ? 4.470 13.431 16.168 1.00 93.25 183 GLY A CA 1
ATOM 1418 C C . GLY A 1 183 ? 5.391 12.444 15.430 1.00 93.25 183 GLY A C 1
ATOM 1419 O O . GLY A 1 183 ? 6.600 12.424 15.686 1.00 93.25 183 GLY A O 1
ATOM 1420 N N . LEU A 1 184 ? 4.881 11.692 14.452 1.00 93.00 184 LEU A N 1
ATOM 1421 C CA . LEU A 1 184 ? 5.631 10.677 13.697 1.00 93.00 184 LEU A CA 1
ATOM 1422 C C . LEU A 1 184 ? 6.678 11.271 12.735 1.00 93.00 184 LEU A C 1
ATOM 1424 O O . LEU A 1 184 ? 7.655 10.608 12.394 1.00 93.00 184 LEU A O 1
ATOM 1428 N N . TYR A 1 185 ? 6.534 12.537 12.328 1.00 91.69 185 TYR A N 1
ATOM 1429 C CA . TYR A 1 185 ? 7.377 13.150 11.287 1.00 91.69 185 TYR A CA 1
ATOM 1430 C C . TYR A 1 185 ? 8.859 13.342 11.673 1.00 91.69 185 TYR A C 1
ATOM 1432 O O . TYR A 1 185 ? 9.725 13.488 10.806 1.00 91.69 185 TYR A O 1
ATOM 1440 N N . THR A 1 186 ? 9.172 13.434 12.969 1.00 84.56 186 THR A N 1
ATOM 1441 C CA . THR A 1 186 ? 10.510 13.854 13.430 1.00 84.56 186 THR A CA 1
ATOM 1442 C C . THR A 1 186 ? 11.539 12.726 13.401 1.00 84.56 186 THR A C 1
ATOM 1444 O O . THR A 1 186 ? 12.722 12.976 13.148 1.00 84.56 186 THR A O 1
ATOM 1447 N N . LEU A 1 187 ? 11.095 11.486 13.604 1.00 86.12 187 LEU A N 1
ATOM 1448 C CA . LEU A 1 187 ? 11.944 10.304 13.593 1.00 86.12 187 LEU A CA 1
ATOM 1449 C C . LEU A 1 187 ? 12.031 9.757 12.168 1.00 86.12 187 LEU A C 1
ATOM 1451 O O . LEU A 1 187 ? 11.105 9.141 11.653 1.00 86.12 187 LEU A O 1
ATOM 1455 N N . LYS A 1 188 ? 13.170 9.999 11.519 1.00 89.31 188 LYS A N 1
ATOM 1456 C CA . LYS A 1 188 ? 13.446 9.518 10.161 1.00 89.31 188 LYS A CA 1
ATOM 1457 C C . LYS A 1 188 ? 14.113 8.154 10.213 1.00 89.31 188 LYS A C 1
ATOM 1459 O O . LYS A 1 188 ? 15.337 8.049 10.338 1.00 89.31 188 LYS A O 1
ATOM 1464 N N . GLY A 1 189 ? 13.271 7.132 10.181 1.00 92.12 189 GLY A N 1
ATOM 1465 C CA . GLY A 1 189 ? 13.665 5.734 10.190 1.00 92.12 189 GLY A CA 1
ATOM 1466 C C . GLY A 1 189 ? 14.091 5.234 8.816 1.00 92.12 189 GLY A C 1
ATOM 1467 O O . GLY A 1 189 ? 14.229 5.993 7.863 1.00 92.12 189 GLY A O 1
ATOM 1468 N N . LYS A 1 190 ? 14.316 3.930 8.738 1.00 95.12 190 LYS A N 1
ATOM 1469 C CA . LYS A 1 190 ? 14.560 3.184 7.501 1.00 95.12 190 LYS A CA 1
ATOM 1470 C C . LYS A 1 190 ? 13.550 2.046 7.479 1.00 95.12 190 LYS A C 1
ATOM 1472 O O . LYS A 1 190 ? 13.953 0.889 7.601 1.00 95.12 190 LYS A O 1
ATOM 1477 N N . GLY A 1 191 ? 12.268 2.415 7.457 1.00 93.50 191 GLY A N 1
ATOM 1478 C CA . GLY A 1 191 ? 11.144 1.527 7.753 1.00 93.50 191 GLY A CA 1
ATOM 1479 C C . GLY A 1 191 ? 11.114 0.308 6.835 1.00 93.50 191 GLY A C 1
ATOM 1480 O O . GLY A 1 191 ? 11.328 0.450 5.628 1.00 93.50 191 GLY A O 1
ATOM 1481 N N . MET A 1 192 ? 10.914 -0.881 7.412 1.00 91.19 192 MET A N 1
ATOM 1482 C CA . MET A 1 192 ? 10.745 -2.134 6.657 1.00 91.19 192 MET A CA 1
ATOM 1483 C C . MET A 1 192 ? 9.648 -3.073 7.193 1.00 91.19 192 MET A C 1
ATOM 1485 O O . MET A 1 192 ? 9.434 -4.144 6.621 1.00 91.19 192 MET A O 1
ATOM 1489 N N . GLY A 1 193 ? 8.975 -2.713 8.279 1.00 93.38 193 GLY A N 1
ATOM 1490 C CA . GLY A 1 193 ? 7.827 -3.433 8.809 1.00 93.38 193 GLY A CA 1
ATOM 1491 C C . GLY A 1 193 ? 7.307 -2.777 10.082 1.00 93.38 193 GLY A C 1
ATOM 1492 O O . GLY A 1 193 ? 8.105 -2.415 10.950 1.00 93.38 193 GLY A O 1
ATOM 1493 N N . ALA A 1 194 ? 5.986 -2.722 10.225 1.00 95.56 194 ALA A N 1
ATOM 1494 C CA . ALA A 1 194 ? 5.313 -2.191 11.402 1.00 95.56 194 ALA A CA 1
ATOM 1495 C C . ALA A 1 194 ? 4.301 -3.183 11.972 1.00 95.56 194 ALA A C 1
ATOM 1497 O O . ALA A 1 194 ? 3.798 -4.055 11.261 1.00 95.56 194 ALA A O 1
ATOM 1498 N N . ILE A 1 195 ? 4.000 -3.019 13.257 1.00 96.94 195 ILE A N 1
ATOM 1499 C CA . ILE A 1 195 ? 2.858 -3.645 13.923 1.00 96.94 195 ILE A CA 1
ATOM 1500 C C . ILE A 1 195 ? 2.107 -2.587 14.729 1.00 96.94 195 ILE A C 1
ATOM 1502 O O . ILE A 1 195 ? 2.735 -1.745 15.375 1.00 96.94 195 ILE A O 1
ATOM 1506 N N . ALA A 1 196 ? 0.782 -2.663 14.685 1.00 97.69 196 ALA A N 1
ATOM 1507 C CA . ALA A 1 196 ? -0.122 -1.892 15.523 1.00 97.69 196 ALA A CA 1
ATOM 1508 C C . ALA A 1 196 ? -0.660 -2.807 16.632 1.00 97.69 196 ALA A C 1
ATOM 1510 O O . ALA A 1 196 ? -1.116 -3.919 16.350 1.00 97.69 196 ALA A O 1
ATOM 1511 N N . VAL A 1 197 ? -0.521 -2.395 17.889 1.00 96.94 197 VAL A N 1
ATOM 1512 C CA . VAL A 1 197 ? -0.945 -3.169 19.064 1.00 96.94 197 VAL A CA 1
ATOM 1513 C C . VAL A 1 197 ? -1.072 -2.241 20.264 1.00 96.94 197 VAL A C 1
ATOM 1515 O O . VAL A 1 197 ? -0.230 -1.376 20.434 1.00 96.94 197 VAL A O 1
ATOM 1518 N N . ASP A 1 198 ? -2.065 -2.460 21.118 1.00 97.12 198 ASP A N 1
ATOM 1519 C CA . ASP A 1 198 ? -2.133 -1.846 22.450 1.00 97.12 198 ASP A CA 1
ATOM 1520 C C . ASP A 1 198 ? -1.001 -2.425 23.330 1.00 97.12 198 ASP A C 1
ATOM 1522 O O . ASP A 1 198 ? -1.093 -3.547 23.850 1.00 97.12 198 ASP A O 1
ATOM 1526 N N . PHE A 1 199 ? 0.146 -1.741 23.377 1.00 97.38 199 PHE A N 1
ATOM 1527 C CA . PHE A 1 199 ? 1.369 -2.256 23.992 1.00 97.38 199 PHE A CA 1
ATOM 1528 C C . PHE A 1 199 ? 1.349 -2.078 25.510 1.00 97.38 199 PHE A C 1
ATOM 1530 O O . PHE A 1 199 ? 1.850 -2.952 26.234 1.00 97.38 199 PHE A O 1
ATOM 1537 N N . ASP A 1 200 ? 0.798 -0.969 26.001 1.00 97.25 200 ASP A N 1
ATOM 1538 C CA . ASP A 1 200 ? 0.760 -0.655 27.429 1.00 97.25 200 ASP A CA 1
ATOM 1539 C C . ASP A 1 200 ? -0.591 -0.934 28.120 1.00 97.25 200 ASP A C 1
ATOM 1541 O O . ASP A 1 200 ? -0.640 -0.956 29.356 1.00 97.25 200 ASP A O 1
ATOM 1545 N N . ASN A 1 201 ? -1.589 -1.409 27.368 1.00 96.94 201 ASN A N 1
ATOM 1546 C CA . ASN A 1 201 ? -2.933 -1.796 27.816 1.00 96.94 201 ASN A CA 1
ATOM 1547 C C . ASN A 1 201 ? -3.780 -0.606 28.288 1.00 96.94 201 ASN A C 1
ATOM 1549 O O . ASN A 1 201 ? -4.546 -0.753 29.255 1.00 96.94 201 ASN A O 1
ATOM 1553 N N . ASP A 1 202 ? -3.623 0.562 27.667 1.00 96.56 202 ASP A N 1
ATOM 1554 C CA . ASP A 1 202 ? -4.441 1.745 27.946 1.00 96.56 202 ASP A CA 1
ATOM 1555 C C . ASP A 1 202 ? -5.691 1.859 27.051 1.00 96.56 202 ASP A C 1
ATOM 1557 O O . ASP A 1 202 ? -6.633 2.575 27.408 1.00 96.56 202 ASP A O 1
ATOM 1561 N N . GLY A 1 203 ? -5.766 1.034 26.002 1.00 94.94 203 GLY A N 1
ATOM 1562 C CA . GLY A 1 203 ? -6.882 0.954 25.064 1.00 94.94 203 GLY A CA 1
ATOM 1563 C C . GLY A 1 203 ? -6.690 1.771 23.787 1.00 94.94 203 GLY A C 1
ATOM 1564 O O . GLY A 1 203 ? -7.517 1.639 22.883 1.00 94.94 203 GLY A O 1
ATOM 1565 N N . ASP A 1 204 ? -5.619 2.554 23.683 1.00 96.06 204 ASP A N 1
ATOM 1566 C CA . ASP A 1 204 ? -5.222 3.228 22.455 1.00 96.06 204 ASP A CA 1
ATOM 1567 C C . ASP A 1 204 ? -4.209 2.356 21.695 1.00 96.06 204 ASP A C 1
ATOM 1569 O O . ASP A 1 204 ? -3.331 1.707 22.264 1.00 96.06 204 ASP A O 1
ATOM 1573 N N . ILE A 1 205 ? -4.341 2.271 20.370 1.00 97.12 205 ILE A N 1
ATOM 1574 C CA . ILE A 1 205 ? -3.448 1.417 19.583 1.00 97.12 205 ILE A CA 1
ATOM 1575 C C . ILE A 1 205 ? -2.087 2.100 19.406 1.00 97.12 205 ILE A C 1
ATOM 1577 O O . ILE A 1 205 ? -1.984 3.162 18.786 1.00 97.12 205 ILE A O 1
ATOM 1581 N N . ASP A 1 206 ? -1.029 1.450 19.895 1.00 97.25 206 ASP A N 1
ATOM 1582 C CA . ASP A 1 206 ? 0.357 1.877 19.710 1.00 97.25 206 ASP A CA 1
ATOM 1583 C C . ASP A 1 206 ? 0.952 1.355 18.403 1.00 97.25 206 ASP A C 1
ATOM 1585 O O . ASP A 1 206 ? 0.483 0.387 17.797 1.00 97.25 206 ASP A O 1
ATOM 1589 N N . LEU A 1 207 ? 2.072 1.957 17.998 1.00 97.06 207 LEU A N 1
ATOM 1590 C CA . LEU A 1 207 ? 2.769 1.604 16.767 1.00 97.06 207 LEU A CA 1
ATOM 1591 C C . LEU A 1 207 ? 4.239 1.269 17.028 1.00 97.06 207 LEU A C 1
ATOM 1593 O O . LEU A 1 207 ? 5.016 2.105 17.498 1.00 97.06 207 LEU A O 1
ATOM 1597 N N . TYR A 1 208 ? 4.661 0.068 16.629 1.00 96.88 208 TYR A N 1
ATOM 1598 C CA . TYR A 1 208 ? 6.072 -0.312 16.595 1.00 96.88 208 TYR A CA 1
ATOM 1599 C C . TYR A 1 208 ? 6.578 -0.445 15.159 1.00 96.88 208 TYR A C 1
ATOM 1601 O O . TYR A 1 208 ? 6.100 -1.277 14.394 1.00 96.88 208 TYR A O 1
ATOM 1609 N N . VAL A 1 209 ? 7.596 0.346 14.823 1.00 96.31 209 VAL A N 1
ATOM 1610 C CA . VAL A 1 209 ? 8.237 0.432 13.504 1.00 96.31 209 VAL A CA 1
ATOM 1611 C C . VAL A 1 209 ? 9.622 -0.199 13.562 1.00 96.31 209 VAL A C 1
ATOM 1613 O O . VAL A 1 209 ? 10.480 0.202 14.358 1.00 96.31 209 VAL A O 1
ATOM 1616 N N . THR A 1 210 ? 9.883 -1.157 12.677 1.00 95.81 210 THR A N 1
ATOM 1617 C CA . THR A 1 210 ? 11.212 -1.742 12.482 1.00 95.81 210 THR A CA 1
ATOM 1618 C C . THR A 1 210 ? 11.986 -0.974 11.424 1.00 95.81 210 THR A C 1
ATOM 1620 O O . THR A 1 210 ? 11.442 -0.545 10.411 1.00 95.81 210 THR A O 1
ATOM 1623 N N . ASN A 1 211 ? 13.287 -0.803 11.656 1.00 95.19 211 ASN A N 1
ATOM 1624 C CA . ASN A 1 211 ? 14.146 -0.038 10.767 1.00 95.19 211 ASN A CA 1
ATOM 1625 C C . ASN A 1 211 ? 15.375 -0.844 10.341 1.00 95.19 211 ASN A C 1
ATOM 1627 O O . ASN A 1 211 ? 16.001 -1.537 11.146 1.00 95.19 211 ASN A O 1
ATOM 1631 N N . ASP A 1 212 ? 15.778 -0.704 9.082 1.00 94.12 212 ASP A N 1
ATOM 1632 C CA . ASP A 1 212 ? 17.001 -1.317 8.579 1.00 94.12 212 ASP A CA 1
ATOM 1633 C C . ASP A 1 212 ? 18.243 -0.588 9.109 1.00 94.12 212 ASP A C 1
ATOM 1635 O O . ASP A 1 212 ? 18.433 0.614 8.901 1.00 94.12 212 ASP A O 1
ATOM 1639 N N . ARG A 1 213 ? 19.131 -1.331 9.780 1.00 91.81 213 ARG A N 1
ATOM 1640 C CA . ARG A 1 213 ? 20.427 -0.854 10.306 1.00 91.81 213 ARG A CA 1
ATOM 1641 C C . ARG A 1 213 ? 20.377 0.311 11.312 1.00 91.81 213 ARG A C 1
ATOM 1643 O O . ARG A 1 213 ? 21.441 0.805 11.688 1.00 91.81 213 ARG A O 1
ATOM 1650 N N . VAL A 1 214 ? 19.205 0.722 11.793 1.00 92.00 214 VAL A N 1
ATOM 1651 C CA . VAL A 1 214 ? 19.024 1.705 12.882 1.00 92.00 214 VAL A CA 1
ATOM 1652 C C . VAL A 1 214 ? 17.986 1.182 13.892 1.00 92.00 214 VAL A C 1
ATOM 1654 O O . VAL A 1 214 ? 17.295 0.216 13.577 1.00 92.00 214 VAL A O 1
ATOM 1657 N N . PRO A 1 215 ? 17.892 1.732 15.120 1.00 94.19 215 PRO A N 1
ATOM 1658 C CA . PRO A 1 215 ? 16.929 1.247 16.111 1.00 94.19 215 PRO A CA 1
ATOM 1659 C C . PRO A 1 215 ? 15.481 1.290 15.608 1.00 94.19 215 PRO A C 1
ATOM 1661 O O . PRO A 1 215 ? 15.115 2.202 14.869 1.00 94.19 215 PRO A O 1
ATOM 1664 N N . GLY A 1 216 ? 14.660 0.329 16.037 1.00 95.06 216 GLY A N 1
ATOM 1665 C CA . GLY A 1 216 ? 13.205 0.408 15.884 1.00 95.06 216 GLY A CA 1
ATOM 1666 C C . GLY A 1 216 ? 12.614 1.528 16.744 1.00 95.06 216 GLY A C 1
ATOM 1667 O O . GLY A 1 216 ? 13.230 1.942 17.733 1.00 95.06 216 GLY A O 1
ATOM 1668 N N . PHE A 1 217 ? 11.437 2.016 16.367 1.00 95.38 217 PHE A N 1
ATOM 1669 C CA . PHE A 1 217 ? 10.728 3.084 17.071 1.00 95.38 217 PHE A CA 1
ATOM 1670 C C . PHE A 1 217 ? 9.415 2.550 17.631 1.00 95.38 217 PHE A C 1
ATOM 1672 O O . PHE A 1 217 ? 8.654 1.924 16.904 1.00 95.38 217 PHE A O 1
ATOM 1679 N N . LEU A 1 218 ? 9.167 2.805 18.914 1.00 95.81 218 LEU A N 1
ATOM 1680 C CA . LEU A 1 218 ? 7.865 2.612 19.542 1.00 95.81 218 LEU A CA 1
ATOM 1681 C C . LEU A 1 218 ? 7.227 3.991 19.708 1.00 95.81 218 LEU A C 1
ATOM 1683 O O . LEU A 1 218 ? 7.840 4.871 20.320 1.00 95.81 218 LEU A O 1
ATOM 1687 N N . TYR A 1 219 ? 6.037 4.166 19.153 1.00 95.62 219 TYR A N 1
ATOM 1688 C CA . TYR A 1 219 ? 5.193 5.335 19.345 1.00 95.62 219 TYR A CA 1
ATOM 1689 C C . TYR A 1 219 ? 4.073 4.930 20.291 1.00 95.62 219 TYR A C 1
ATOM 1691 O O . TYR A 1 219 ? 3.312 4.029 19.953 1.00 95.62 219 TYR A O 1
ATOM 1699 N N . LEU A 1 220 ? 4.035 5.570 21.462 1.00 96.44 220 LEU A N 1
ATOM 1700 C CA . LEU A 1 220 ? 2.948 5.389 22.414 1.00 96.44 220 LEU A CA 1
ATOM 1701 C C . LEU A 1 220 ? 1.829 6.370 22.075 1.00 96.44 220 LEU A C 1
ATOM 1703 O O . LEU A 1 220 ? 2.068 7.587 22.076 1.00 96.44 220 LEU A O 1
ATOM 1707 N N . ASN A 1 221 ? 0.654 5.845 21.769 1.00 95.88 221 ASN A N 1
ATOM 1708 C CA . ASN A 1 221 ? -0.563 6.625 21.642 1.00 95.88 221 ASN A CA 1
ATOM 1709 C C . ASN A 1 221 ? -1.057 6.989 23.051 1.00 95.88 221 ASN A C 1
ATOM 1711 O O . ASN A 1 221 ? -0.789 6.269 23.997 1.00 95.88 221 ASN A O 1
ATOM 1715 N N . ASN A 1 222 ? -1.609 8.184 23.244 1.00 91.75 222 ASN A N 1
ATOM 1716 C CA . ASN A 1 222 ? -2.030 8.659 24.575 1.00 91.75 222 ASN A CA 1
ATOM 1717 C C . ASN A 1 222 ? -3.346 9.466 24.503 1.00 91.75 222 ASN A C 1
ATOM 1719 O O . ASN A 1 222 ? -3.610 10.278 25.401 1.00 91.75 222 ASN A O 1
ATOM 1723 N N . GLY A 1 223 ? -4.108 9.303 23.415 1.00 84.88 223 GLY A N 1
ATOM 1724 C CA . GLY A 1 223 ? -5.290 10.104 23.07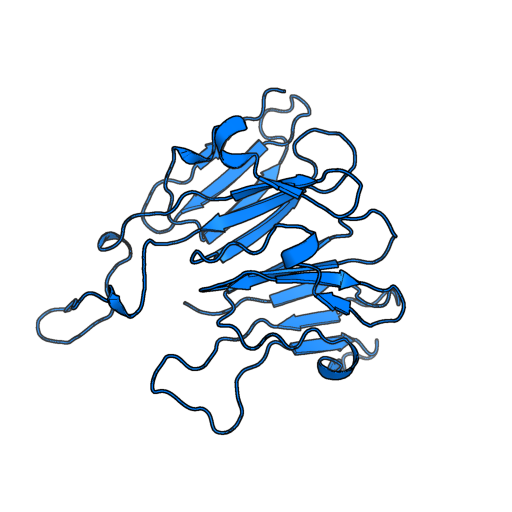5 1.00 84.88 223 GLY A CA 1
ATOM 1725 C C . GLY A 1 223 ? -4.997 11.436 22.391 1.00 84.88 223 GLY A C 1
ATOM 1726 O O . GLY A 1 223 ? -4.249 12.272 22.957 1.00 84.88 223 GLY A O 1
#

Radius of gyration: 18.29 Å; chains: 1; bounding box: 57×43×51 Å

pLDDT: mean 95.75, std 3.86, range [67.75, 98.88]

Sequence (223 aa):
MGSGGGFFDYNNDGYLDIYLVNGADLPGMKSEVPPTNKLYRNNGDGTFTDVTLEAGVGDTTYGMGCVAGDYDNDGDEDLYVTNFGANKLYRNNGDGTFTDVTLEAGVGDTLWSYAAIFFDYDNDGDLDLFSENYLDYSIAKDKKCYVLTFRDYCSPFEYDGQPNNLYRNNGDGTFTNVTKEAGLYTLKGKGMGAIAVDFDNDGDIDLYVTNDRVPGFLYLNNG